Protein AF-A0A7C5P7I0-F1 (afdb_monomer_lite)

Foldseek 3Di:
DDDDPPPPPAAAVRCCCVPQVVVVNQQLPCQLCVQDVQWDQDPSDIDGPDDTVVVVVDCPQPPGGVSLVPDPSNLFQCAVVNCCPPDVVVPNQLLLCLLVLADVQWDQDVSGTDGNDDDCSVVVDPDAFGSHSSNLLFLVDDDPQQVLCCVPPVGWAPDPPPTDDDDDDDAADPDPLLVVQAAPRSVVLVCVLVCLVVVVFQWEWAWAADVVGRLHTDTDIDRHSVCSSRRHYDRPDRHNSCSRVSCCVPPHPTAEYEYDDDSSNVSSVSSCCVTVCVPVVGHHYHD

pLDDT: mean 87.87, std 12.44, range [28.97, 97.75]

Secondary structure (DSSP, 8-state):
-----------HHHHHIIIIITTT------HHHHS-TTEEEETTEEEESS--TTTTT-STTTTT-HHHHT-TTSSTT-HHHHHIIIIITTT------HHHHS-TTEEEETTEEEESS--GGGGT-S-S-SS-HHHHT-TT----HHHHHHHHHSS--SBTTTBS-S---------HHHHHH-SSS-HHHHHHHHHHHTTS-SEEEEEEEETTEEEEEEEEEE-SGGGGGGG-S---S---THHHHHHHHHH----EEEE---HHHHHHHHHHHHHHTTS-TT-EEE-

Sequence (287 aa):
MKLKHILEVDKGFEFLKNKIVDKTLCDGCGICAEVCDRIKISDGLPELVEPCLLDLGSTECGKRGLCVDNCPKWEERRGFELLKETIIDEGLCTGCAACAAFCERIELVDGVPTPVKDCIMLLDAVQCGEYGLCYDHCSARLPPRDELETRIFGCVREDELLGVYRNIFSAKAIDPEILKLCQDGGIVSSILAYGLENEIFEGVIVTRGTAGDRWKPEPVVLVTPEEIASAAGTIYSVSPSIMGLGEVIKNTELTKIAVVGTPCQMKATRNIQEHLFKKAEDIDITT

Radius of gyration: 23.11 Å; chains: 1; bounding box: 54×45×64 Å

Structure (mmCIF, N/CA/C/O backbone):
data_AF-A0A7C5P7I0-F1
#
_entry.id   AF-A0A7C5P7I0-F1
#
loop_
_atom_site.group_PDB
_atom_site.id
_atom_site.type_symbol
_atom_site.label_atom_id
_atom_site.label_alt_id
_atom_site.label_comp_id
_atom_site.label_asym_id
_atom_site.label_entity_id
_atom_site.label_seq_id
_atom_site.pdbx_PDB_ins_code
_atom_site.Cartn_x
_atom_site.Cartn_y
_atom_site.Cartn_z
_atom_site.occupancy
_atom_site.B_iso_or_equiv
_atom_site.auth_seq_id
_atom_site.auth_comp_id
_atom_site.auth_asym_id
_atom_site.auth_atom_id
_atom_site.pdbx_PDB_model_num
ATOM 1 N N . MET A 1 1 ? 28.733 26.242 -8.481 1.00 32.94 1 MET A N 1
ATOM 2 C CA . MET A 1 1 ? 27.479 25.467 -8.402 1.00 32.94 1 MET A CA 1
ATOM 3 C C . MET A 1 1 ? 27.394 24.619 -9.668 1.00 32.94 1 MET A C 1
ATOM 5 O O . MET A 1 1 ? 26.999 25.132 -10.703 1.00 32.94 1 MET A O 1
ATOM 9 N N . LYS A 1 2 ? 27.931 23.391 -9.649 1.00 28.97 2 LYS A N 1
ATOM 10 C CA . LYS A 1 2 ? 27.867 22.490 -10.810 1.00 28.97 2 LYS A CA 1
ATOM 11 C C . LYS A 1 2 ? 26.489 21.835 -10.792 1.00 28.97 2 LYS A C 1
ATOM 13 O O . LYS A 1 2 ? 26.175 21.123 -9.842 1.00 28.97 2 LYS A O 1
ATOM 18 N N . LEU A 1 3 ? 25.665 22.158 -11.787 1.00 31.08 3 LEU A N 1
ATOM 19 C CA . LEU A 1 3 ? 24.419 21.453 -12.060 1.00 31.08 3 LEU A CA 1
ATOM 20 C C . LEU A 1 3 ? 24.736 19.959 -12.170 1.00 31.08 3 LEU A C 1
ATOM 22 O O . LEU A 1 3 ? 25.645 19.566 -12.901 1.00 31.08 3 LEU A O 1
ATOM 26 N N . LYS A 1 4 ? 24.034 19.168 -11.357 1.00 33.03 4 LYS A N 1
ATOM 27 C CA . LYS A 1 4 ? 24.044 17.708 -11.384 1.00 33.03 4 LYS A CA 1
ATOM 28 C C . LYS A 1 4 ? 23.878 17.257 -12.835 1.00 33.03 4 LYS A C 1
ATOM 30 O O . LYS A 1 4 ? 22.946 17.711 -13.496 1.00 33.03 4 LYS A O 1
ATOM 35 N N . HIS A 1 5 ? 24.750 16.362 -13.297 1.00 30.48 5 HIS A N 1
ATOM 36 C CA . HIS A 1 5 ? 24.391 15.453 -14.377 1.00 30.48 5 HIS A CA 1
ATOM 37 C C . HIS A 1 5 ? 23.074 14.801 -13.954 1.00 30.48 5 HIS A C 1
ATOM 39 O O . HIS A 1 5 ? 23.039 14.012 -13.009 1.00 30.48 5 HIS A O 1
ATOM 45 N N . ILE A 1 6 ? 21.980 15.216 -14.583 1.00 35.75 6 ILE A N 1
ATOM 46 C CA . ILE A 1 6 ? 20.805 14.369 -14.699 1.00 35.75 6 ILE A CA 1
ATOM 47 C C . ILE A 1 6 ? 21.368 13.138 -15.402 1.00 35.75 6 ILE A C 1
ATOM 49 O O . ILE A 1 6 ? 21.901 13.270 -16.500 1.00 35.75 6 ILE A O 1
ATOM 53 N N . LEU A 1 7 ? 21.407 11.999 -14.709 1.00 34.97 7 LEU A N 1
ATOM 54 C CA . LEU A 1 7 ? 21.664 10.721 -15.361 1.00 34.97 7 LEU A CA 1
ATOM 55 C C . LEU A 1 7 ? 20.661 10.666 -16.512 1.00 34.97 7 LEU A C 1
ATOM 57 O O . LEU A 1 7 ? 19.456 10.677 -16.252 1.00 34.97 7 LEU A O 1
ATOM 61 N N . GLU A 1 8 ? 21.137 10.740 -17.756 1.00 48.34 8 GLU A N 1
ATOM 62 C CA . GLU A 1 8 ? 20.302 10.390 -18.896 1.00 48.34 8 GLU A CA 1
ATOM 63 C C . GLU A 1 8 ? 19.835 8.972 -18.605 1.00 48.34 8 GLU A C 1
ATOM 65 O O . GLU A 1 8 ? 20.632 8.045 -18.502 1.00 48.34 8 GLU A O 1
ATOM 70 N N . VAL A 1 9 ? 18.552 8.840 -18.283 1.00 56.38 9 VAL A N 1
ATOM 71 C CA . VAL A 1 9 ? 17.950 7.527 -18.129 1.00 56.38 9 VAL A CA 1
ATOM 72 C C . VAL A 1 9 ? 18.019 6.934 -19.522 1.00 56.38 9 VAL A C 1
ATOM 74 O O . VAL A 1 9 ? 17.441 7.532 -20.433 1.00 56.38 9 VAL A O 1
ATOM 77 N N . ASP A 1 10 ? 18.752 5.830 -19.682 1.00 69.00 10 ASP A N 1
ATOM 78 C CA . ASP A 1 10 ? 18.797 5.085 -20.938 1.00 69.00 10 ASP A CA 1
ATOM 79 C C . ASP A 1 10 ? 17.357 4.939 -21.472 1.00 69.00 10 ASP A C 1
ATOM 81 O O . ASP A 1 10 ? 16.397 4.756 -20.713 1.00 69.00 10 ASP A O 1
ATOM 85 N N . LYS A 1 11 ? 17.162 5.065 -22.782 1.00 82.50 11 LYS A N 1
ATOM 86 C CA . LYS A 1 11 ? 15.854 4.880 -23.428 1.00 82.50 11 LYS A CA 1
ATOM 87 C C . LYS A 1 11 ? 16.028 4.109 -24.726 1.00 82.50 11 LYS A C 1
ATOM 89 O O . LYS A 1 11 ? 17.136 3.912 -25.215 1.00 82.50 11 LYS A O 1
ATOM 94 N N . GLY A 1 12 ? 14.916 3.642 -25.276 1.00 89.62 12 GLY A N 1
ATOM 95 C CA . GLY A 1 12 ? 14.885 2.949 -26.551 1.00 89.62 12 GLY A CA 1
ATOM 96 C C . GLY A 1 12 ? 15.717 1.677 -26.531 1.00 89.62 12 GLY A C 1
ATOM 97 O O . GLY A 1 12 ? 15.704 0.905 -25.575 1.00 89.62 12 GLY A O 1
ATOM 98 N N . PHE A 1 13 ? 16.432 1.434 -27.620 1.00 93.12 13 PHE A N 1
ATOM 99 C CA . PHE A 1 13 ? 17.193 0.202 -27.748 1.00 93.12 13 PHE A CA 1
ATOM 100 C C . PHE A 1 13 ? 18.430 0.158 -26.847 1.00 93.12 13 PHE A C 1
ATOM 102 O O . PHE A 1 13 ? 18.782 -0.920 -26.381 1.00 93.12 13 PHE A O 1
ATOM 109 N N . GLU A 1 14 ? 19.073 1.296 -26.573 1.00 90.94 14 GLU A N 1
ATOM 110 C CA . GLU A 1 14 ? 20.223 1.339 -25.662 1.00 90.94 14 GLU A CA 1
ATOM 111 C C . GLU A 1 14 ? 19.829 0.839 -24.270 1.00 90.94 14 GLU A C 1
ATOM 113 O O . GLU A 1 14 ? 20.512 -0.006 -23.693 1.00 90.94 14 GLU A O 1
ATOM 118 N N . PHE A 1 15 ? 18.647 1.243 -23.803 1.00 87.94 15 PHE A N 1
ATOM 119 C CA . PHE A 1 15 ? 18.047 0.693 -22.597 1.00 87.94 15 PHE A CA 1
ATOM 120 C C . PHE A 1 15 ? 17.896 -0.832 -22.668 1.00 87.94 15 PHE A C 1
ATOM 122 O O . PHE A 1 15 ? 18.392 -1.555 -21.800 1.00 87.94 15 PHE A O 1
ATOM 129 N N . LEU A 1 16 ? 17.200 -1.326 -23.702 1.00 89.25 16 LEU A N 1
ATOM 130 C CA . LEU A 1 16 ? 16.933 -2.756 -23.889 1.00 89.25 16 LEU A CA 1
ATOM 131 C C . LEU A 1 16 ? 18.243 -3.558 -23.885 1.00 89.25 16 LEU A C 1
ATOM 133 O O . LEU A 1 16 ? 18.341 -4.602 -23.239 1.00 89.25 16 LEU A O 1
ATOM 137 N N . LYS A 1 17 ? 19.270 -3.034 -24.553 1.00 91.25 17 LYS A N 1
ATOM 138 C CA . LYS A 1 17 ? 20.595 -3.634 -24.610 1.00 91.25 17 LYS A CA 1
ATOM 139 C C . LYS A 1 17 ? 21.255 -3.676 -23.230 1.00 91.25 17 LYS A C 1
ATOM 141 O O . LYS A 1 17 ? 21.496 -4.765 -22.716 1.00 91.25 17 LYS A O 1
ATOM 146 N N . ASN A 1 18 ? 21.459 -2.520 -22.599 1.00 87.88 18 ASN A N 1
ATOM 147 C CA . ASN A 1 18 ? 22.205 -2.394 -21.344 1.00 87.88 18 ASN A CA 1
ATOM 148 C C . ASN A 1 18 ? 21.547 -3.162 -20.187 1.00 87.88 18 ASN A C 1
ATOM 150 O O . ASN A 1 18 ? 22.218 -3.647 -19.273 1.00 87.88 18 ASN A O 1
ATOM 154 N N . LYS A 1 19 ? 20.211 -3.224 -20.179 1.00 82.94 19 LYS A N 1
ATOM 155 C CA . LYS A 1 19 ? 19.446 -3.694 -19.018 1.00 82.94 19 LYS A CA 1
ATOM 156 C C . LYS A 1 19 ? 18.914 -5.109 -19.176 1.00 82.94 19 LYS A C 1
ATOM 158 O O . LYS A 1 19 ? 18.700 -5.749 -18.151 1.00 82.94 19 LYS A O 1
ATOM 163 N N . ILE A 1 20 ? 18.745 -5.605 -20.404 1.00 87.12 20 ILE A N 1
ATOM 164 C CA . ILE A 1 20 ? 18.185 -6.937 -20.671 1.00 87.12 20 ILE A CA 1
ATOM 165 C C . ILE A 1 20 ? 19.193 -7.827 -21.392 1.00 87.12 20 ILE A C 1
ATOM 167 O O . ILE A 1 20 ? 19.499 -8.915 -20.904 1.00 87.12 20 ILE A O 1
ATOM 171 N N . VAL A 1 21 ? 19.724 -7.378 -22.530 1.00 90.00 21 VAL A N 1
ATOM 172 C CA . VAL A 1 21 ? 20.624 -8.195 -23.362 1.00 90.00 21 VAL A CA 1
ATOM 173 C C . VAL A 1 21 ? 21.966 -8.410 -22.666 1.00 90.00 21 VAL A C 1
ATOM 175 O O . VAL A 1 21 ? 22.345 -9.549 -22.407 1.00 90.00 21 VAL A O 1
ATOM 178 N N . ASP A 1 22 ? 22.635 -7.329 -22.267 1.00 88.44 22 ASP A N 1
ATOM 179 C CA . ASP A 1 22 ? 23.969 -7.374 -21.654 1.00 88.44 22 ASP A CA 1
ATOM 180 C C . ASP A 1 22 ? 23.944 -8.019 -20.257 1.00 88.44 22 ASP A C 1
ATOM 182 O O . ASP A 1 22 ? 24.952 -8.540 -19.780 1.00 88.44 22 ASP A O 1
ATOM 186 N N . LYS A 1 23 ? 22.769 -8.044 -19.613 1.00 82.81 23 LYS A N 1
ATOM 187 C CA . LYS A 1 23 ? 22.524 -8.758 -18.350 1.00 82.81 23 LYS A CA 1
ATOM 188 C C . LYS A 1 23 ? 22.089 -10.212 -18.535 1.00 82.81 23 LYS A C 1
ATOM 190 O O . LYS A 1 23 ? 21.757 -10.866 -17.550 1.00 82.81 23 LYS A O 1
ATOM 195 N N . THR A 1 24 ? 22.076 -10.735 -19.761 1.00 85.81 24 THR A N 1
ATOM 196 C CA . THR A 1 24 ? 21.689 -12.123 -20.082 1.00 85.81 24 THR A CA 1
ATOM 197 C C . THR A 1 24 ? 20.258 -12.501 -19.668 1.00 85.81 24 THR A C 1
ATOM 199 O O . THR A 1 24 ? 19.961 -13.666 -19.427 1.00 85.81 24 THR A O 1
ATOM 202 N N . LEU A 1 25 ? 19.353 -11.518 -19.596 1.00 83.56 25 LEU A N 1
ATOM 203 C CA . LEU A 1 25 ? 17.937 -11.735 -19.271 1.00 83.56 25 LEU A CA 1
ATOM 204 C C . LEU A 1 25 ? 17.083 -12.022 -20.515 1.00 83.56 25 LEU A C 1
ATOM 206 O O . LEU A 1 25 ? 15.978 -12.547 -20.393 1.00 83.56 25 LEU A O 1
ATOM 210 N N . CYS A 1 26 ? 17.570 -11.657 -21.706 1.00 89.50 26 CYS A N 1
ATOM 211 C CA . CYS A 1 26 ? 16.859 -11.859 -22.966 1.00 89.50 26 CYS A CA 1
ATOM 212 C C . CYS A 1 26 ? 16.709 -13.354 -23.292 1.00 89.50 26 CYS A C 1
ATOM 214 O O . CYS A 1 26 ? 17.692 -14.088 -23.322 1.00 89.50 26 CYS A O 1
ATOM 216 N N . ASP A 1 27 ? 15.483 -13.781 -23.592 1.00 89.81 27 ASP A N 1
ATOM 217 C CA . ASP A 1 27 ? 15.136 -15.150 -23.999 1.00 89.81 27 ASP A CA 1
ATOM 218 C C . ASP A 1 27 ? 14.908 -15.297 -25.515 1.00 89.81 27 ASP A C 1
ATOM 220 O O . ASP A 1 27 ? 14.531 -16.368 -25.988 1.00 89.81 27 ASP A O 1
ATOM 224 N N . GLY A 1 28 ? 15.121 -14.223 -26.282 1.00 91.81 28 GLY A N 1
ATOM 225 C CA . GLY A 1 28 ? 14.953 -14.221 -27.734 1.00 91.81 28 GLY A CA 1
ATOM 226 C C . GLY A 1 28 ? 13.499 -14.262 -28.216 1.00 91.81 28 GLY A C 1
ATOM 227 O O . GLY A 1 28 ? 13.261 -14.620 -29.366 1.00 91.81 28 GLY A O 1
ATOM 228 N N . CYS A 1 29 ? 12.517 -13.877 -27.388 1.00 93.19 29 CYS A N 1
ATOM 229 C CA . CYS A 1 29 ? 11.090 -13.926 -27.751 1.00 93.19 29 CYS A CA 1
ATOM 230 C C . CYS A 1 29 ? 10.670 -13.069 -28.964 1.00 93.19 29 CYS A C 1
ATOM 232 O O . CYS A 1 29 ? 9.582 -13.265 -29.499 1.00 93.19 29 CYS A O 1
ATOM 234 N N . GLY A 1 30 ? 11.488 -12.105 -29.400 1.00 94.44 30 GLY A N 1
ATOM 235 C CA . GLY A 1 30 ? 11.247 -11.336 -30.628 1.00 94.44 30 GLY A CA 1
ATOM 236 C C . GLY A 1 30 ? 10.246 -10.178 -30.532 1.00 94.44 30 GLY A C 1
ATOM 237 O O . GLY A 1 30 ? 10.143 -9.409 -31.481 1.00 94.44 30 GLY A O 1
ATOM 238 N N . ILE A 1 31 ? 9.568 -9.974 -29.396 1.00 94.81 31 ILE A N 1
ATOM 239 C CA . ILE A 1 31 ? 8.533 -8.927 -29.242 1.00 94.81 31 ILE A CA 1
ATOM 240 C C . ILE A 1 31 ? 9.058 -7.527 -29.599 1.00 94.81 31 ILE A C 1
ATOM 242 O O . ILE A 1 31 ? 8.372 -6.752 -30.257 1.00 94.81 31 ILE A O 1
ATOM 246 N N . CYS A 1 32 ? 10.295 -7.210 -29.208 1.00 94.50 32 CYS A N 1
ATOM 247 C CA . CYS A 1 32 ? 10.924 -5.926 -29.520 1.00 94.50 32 CYS A CA 1
ATOM 248 C C . CYS A 1 32 ? 11.099 -5.675 -31.029 1.00 94.50 32 CYS A C 1
ATOM 250 O O . CYS A 1 32 ? 10.975 -4.527 -31.446 1.00 94.50 32 CYS A O 1
ATOM 252 N N . ALA A 1 33 ? 11.358 -6.719 -31.823 1.00 95.88 33 ALA A N 1
ATOM 253 C CA . ALA A 1 33 ? 11.441 -6.634 -33.281 1.00 95.88 33 ALA A CA 1
ATOM 254 C C . ALA A 1 33 ? 10.055 -6.486 -33.925 1.00 95.88 33 ALA A C 1
ATOM 256 O O . ALA A 1 33 ? 9.923 -5.846 -34.961 1.00 95.88 33 ALA A O 1
ATOM 257 N N . GLU A 1 34 ? 9.011 -7.014 -33.285 1.00 96.06 34 GLU A N 1
ATOM 258 C CA . GLU A 1 34 ? 7.650 -6.914 -33.813 1.00 96.06 34 GLU A CA 1
ATOM 259 C C . GLU A 1 34 ? 7.025 -5.533 -33.594 1.00 96.06 34 GLU A C 1
ATOM 261 O O . GLU A 1 34 ? 6.291 -5.024 -34.437 1.00 96.06 34 GLU A O 1
ATOM 266 N N . VAL A 1 35 ? 7.354 -4.881 -32.478 1.00 93.94 35 VAL A N 1
ATOM 267 C CA . VAL A 1 35 ? 6.884 -3.516 -32.185 1.00 93.94 35 VAL A CA 1
ATOM 268 C C . VAL A 1 35 ? 7.797 -2.423 -32.754 1.00 93.94 35 VAL A C 1
ATOM 270 O O . VAL A 1 35 ? 7.497 -1.239 -32.596 1.00 93.94 35 VAL A O 1
ATOM 273 N N . CYS A 1 36 ? 8.927 -2.783 -33.373 1.00 94.69 36 CYS A N 1
ATOM 274 C CA . CYS A 1 36 ? 9.897 -1.836 -33.920 1.00 94.69 36 CYS A CA 1
ATOM 275 C C . CYS A 1 36 ? 10.612 -2.401 -35.158 1.00 94.69 36 CYS A C 1
ATOM 277 O O . CYS A 1 36 ? 11.498 -3.243 -35.047 1.00 94.69 36 CYS A O 1
ATOM 279 N N . ASP A 1 37 ? 10.316 -1.832 -36.326 1.00 94.00 37 ASP A N 1
ATOM 280 C CA . ASP A 1 37 ? 10.899 -2.180 -37.633 1.00 94.00 37 ASP A CA 1
ATOM 281 C C . ASP A 1 37 ? 12.422 -1.955 -37.742 1.00 94.00 37 ASP A C 1
ATOM 283 O O . ASP A 1 37 ? 13.081 -2.457 -38.656 1.00 94.00 37 ASP A O 1
ATOM 287 N N . ARG A 1 38 ? 12.999 -1.222 -36.787 1.00 95.31 38 ARG A N 1
ATOM 288 C CA . ARG A 1 38 ? 14.439 -0.940 -36.683 1.00 95.31 38 ARG A CA 1
ATOM 289 C C . ARG A 1 38 ? 15.207 -1.983 -35.876 1.00 95.31 38 ARG A C 1
ATOM 291 O O . ARG A 1 38 ? 16.435 -1.895 -35.813 1.00 95.31 38 ARG A O 1
ATOM 298 N N . ILE A 1 39 ? 14.515 -2.941 -35.260 1.00 96.62 39 ILE A N 1
ATOM 299 C CA . ILE A 1 39 ? 15.109 -4.039 -34.496 1.00 96.62 39 ILE A CA 1
ATOM 300 C C . ILE A 1 39 ? 14.930 -5.336 -35.286 1.00 96.62 39 ILE A C 1
ATOM 302 O O . ILE A 1 39 ? 13.844 -5.646 -35.763 1.00 96.62 39 ILE A O 1
ATOM 306 N N . LYS A 1 40 ? 16.000 -6.122 -35.405 1.00 96.75 40 LYS A N 1
ATOM 307 C CA . LYS A 1 40 ? 15.963 -7.489 -35.945 1.00 96.75 40 LYS A CA 1
ATOM 308 C C . LYS A 1 40 ? 16.462 -8.460 -34.891 1.00 96.75 40 LYS A C 1
ATOM 310 O O . LYS A 1 40 ? 17.255 -8.077 -34.041 1.00 96.75 40 LYS A O 1
ATOM 315 N N . ILE A 1 41 ? 16.025 -9.713 -34.961 1.00 96.62 41 ILE A N 1
ATOM 316 C CA . ILE A 1 41 ? 16.619 -10.780 -34.155 1.00 96.62 41 ILE A CA 1
ATOM 317 C C . ILE A 1 41 ? 17.733 -11.444 -34.967 1.00 96.62 41 ILE A C 1
ATOM 319 O O . ILE A 1 41 ? 17.463 -12.040 -36.010 1.00 96.62 41 ILE A O 1
ATOM 323 N N . SER A 1 42 ? 18.964 -11.349 -34.471 1.00 94.81 42 SER A N 1
ATOM 324 C CA . SER A 1 42 ? 20.163 -11.994 -35.014 1.00 94.81 42 SER A CA 1
ATOM 325 C C . SER A 1 42 ? 20.748 -12.903 -33.938 1.00 94.81 42 SER A C 1
ATOM 327 O O . SER A 1 42 ? 20.885 -12.489 -32.791 1.00 94.81 42 SER A O 1
ATOM 329 N N . ASP A 1 43 ? 21.047 -14.159 -34.274 1.00 93.06 43 ASP A N 1
ATOM 330 C CA . ASP A 1 43 ? 21.594 -15.147 -33.326 1.00 93.06 43 ASP A CA 1
ATOM 331 C C . ASP A 1 43 ? 20.806 -15.257 -32.000 1.00 93.06 43 ASP A C 1
ATOM 333 O O . ASP A 1 43 ? 21.354 -15.516 -30.931 1.00 93.06 43 ASP A O 1
ATOM 337 N N . GLY A 1 44 ? 19.484 -15.066 -32.076 1.00 91.69 44 GLY A N 1
ATOM 338 C CA . GLY A 1 44 ? 18.573 -15.137 -30.930 1.00 91.69 44 GLY A CA 1
ATOM 339 C C . GLY A 1 44 ? 18.521 -13.879 -30.057 1.00 91.69 44 GLY A C 1
ATOM 340 O O . GLY A 1 44 ? 17.761 -13.860 -29.093 1.00 91.69 44 GLY A O 1
ATOM 341 N N . LEU A 1 45 ? 19.264 -12.821 -30.390 1.00 95.75 45 LEU A N 1
ATOM 342 C CA . LEU A 1 45 ? 19.281 -11.557 -29.655 1.00 95.75 45 LEU A CA 1
ATOM 343 C C . LEU A 1 45 ? 18.819 -10.388 -30.534 1.00 95.75 45 LEU A C 1
ATOM 345 O O . LEU A 1 45 ? 18.972 -10.426 -31.755 1.00 95.75 45 LEU A O 1
ATOM 349 N N . PRO A 1 46 ? 18.227 -9.340 -29.943 1.00 96.31 46 PRO A N 1
ATOM 350 C CA . PRO A 1 46 ? 17.818 -8.173 -30.701 1.00 96.31 46 PRO A CA 1
ATOM 351 C C . PRO A 1 46 ? 19.022 -7.299 -31.066 1.00 96.31 46 PRO A C 1
ATOM 353 O O . PRO A 1 46 ? 19.875 -7.014 -30.228 1.00 96.31 46 PRO A O 1
ATOM 356 N N . GLU A 1 47 ? 19.049 -6.827 -32.308 1.00 95.56 47 GLU A N 1
ATOM 357 C CA . GLU A 1 47 ? 20.053 -5.926 -32.870 1.00 95.56 47 GLU A CA 1
ATOM 358 C C . GLU A 1 47 ? 19.374 -4.761 -33.597 1.00 95.56 47 GLU A C 1
ATOM 360 O O . GLU A 1 47 ? 18.405 -4.950 -34.339 1.00 95.56 47 GLU A O 1
ATOM 365 N N . LEU A 1 48 ? 19.901 -3.546 -33.417 1.00 94.88 48 LEU A N 1
ATOM 366 C CA . LEU A 1 48 ? 19.498 -2.412 -34.246 1.00 94.88 48 LEU A CA 1
ATOM 367 C C . LEU A 1 48 ? 20.057 -2.553 -35.650 1.00 94.88 48 LEU A C 1
ATOM 369 O O . LEU A 1 48 ? 21.239 -2.829 -35.847 1.00 94.88 48 LEU A O 1
ATOM 373 N N . VAL A 1 49 ? 19.217 -2.236 -36.624 1.00 95.81 49 VAL A N 1
ATOM 374 C CA . VAL A 1 49 ? 19.617 -2.163 -38.034 1.00 95.81 49 VAL A CA 1
ATOM 375 C C . VAL A 1 49 ? 19.549 -0.767 -38.616 1.00 95.81 49 VAL A C 1
ATOM 377 O O . VAL A 1 49 ? 20.098 -0.513 -39.683 1.00 95.81 49 VAL A O 1
ATOM 380 N N . GLU A 1 50 ? 18.910 0.136 -37.886 1.00 93.62 50 GLU A N 1
ATOM 381 C CA . GLU A 1 50 ? 18.886 1.564 -38.135 1.00 93.62 50 GLU A CA 1
ATOM 382 C C . GLU A 1 50 ? 18.969 2.300 -36.789 1.00 93.62 50 GLU A C 1
ATOM 384 O O . GLU A 1 50 ? 18.691 1.696 -35.753 1.00 93.62 50 GLU A O 1
ATOM 389 N N . PRO A 1 51 ? 19.315 3.599 -36.764 1.00 93.19 51 PRO A N 1
ATOM 390 C CA . PRO A 1 51 ? 19.336 4.376 -35.525 1.00 93.19 51 PRO A CA 1
ATOM 391 C C . PRO A 1 51 ? 17.979 4.368 -34.807 1.00 93.19 51 PRO A C 1
ATOM 393 O O . PRO A 1 51 ? 16.933 4.414 -35.465 1.00 93.19 51 PRO A O 1
ATOM 396 N N . CYS A 1 52 ? 17.990 4.333 -33.470 1.00 91.75 52 CYS A N 1
ATOM 397 C CA . CYS A 1 52 ? 16.767 4.344 -32.672 1.00 91.75 52 CYS A CA 1
ATOM 398 C C . CYS A 1 52 ? 16.025 5.678 -32.836 1.00 91.75 52 CYS A C 1
ATOM 400 O O . CYS A 1 52 ? 16.621 6.748 -32.750 1.00 91.75 52 CYS A O 1
ATOM 402 N N . LEU A 1 53 ? 14.703 5.629 -33.022 1.00 90.94 53 LEU A N 1
ATOM 403 C CA . LEU A 1 53 ? 13.886 6.838 -33.187 1.00 90.94 53 LEU A CA 1
ATOM 404 C C . LEU A 1 53 ? 13.929 7.770 -31.969 1.00 90.94 53 LEU A C 1
ATOM 406 O O . LEU A 1 53 ? 13.804 8.980 -32.137 1.00 90.94 53 LEU A O 1
ATOM 410 N N . LEU A 1 54 ? 14.099 7.230 -30.758 1.00 89.00 54 LEU A N 1
ATOM 411 C CA . LEU A 1 54 ? 14.200 8.047 -29.545 1.00 89.00 54 LEU A CA 1
ATOM 412 C C . LEU A 1 54 ? 15.499 8.858 -29.506 1.00 89.00 54 LEU A C 1
ATOM 414 O O . LEU A 1 54 ? 15.455 10.031 -29.142 1.00 89.00 54 LEU A O 1
ATOM 418 N N . ASP A 1 55 ? 16.608 8.291 -29.983 1.00 88.00 55 ASP A N 1
ATOM 419 C CA . ASP A 1 55 ? 17.889 9.004 -30.123 1.00 88.00 55 ASP A CA 1
ATOM 420 C C . ASP A 1 55 ? 17.789 10.122 -31.173 1.00 88.00 55 ASP A C 1
ATOM 422 O O . ASP A 1 55 ? 18.512 11.116 -31.129 1.00 88.00 55 ASP A O 1
ATOM 426 N N . LEU A 1 56 ? 16.847 9.979 -32.110 1.00 87.75 56 LEU A N 1
ATOM 427 C CA . LEU A 1 56 ? 16.500 10.981 -33.117 1.00 87.75 56 LEU A CA 1
ATOM 428 C C . LEU A 1 56 ? 15.432 11.984 -32.636 1.00 87.75 56 LEU A C 1
ATOM 430 O O . LEU A 1 56 ? 14.996 12.829 -33.417 1.00 87.75 56 LEU A O 1
ATOM 434 N N . GLY A 1 57 ? 15.003 11.913 -31.371 1.00 85.38 57 GLY A N 1
ATOM 435 C CA . GLY A 1 57 ? 14.045 12.846 -30.770 1.00 85.38 57 GLY A CA 1
ATOM 436 C C . GLY A 1 57 ? 12.571 12.561 -31.073 1.00 85.38 57 GLY A C 1
ATOM 437 O O . GLY A 1 57 ? 11.734 13.444 -30.883 1.00 85.38 57 GLY A O 1
ATOM 438 N N . SER A 1 58 ? 12.230 11.358 -31.544 1.00 84.44 58 SER A N 1
ATOM 439 C CA . SER A 1 58 ? 10.833 10.965 -31.765 1.00 84.44 58 SER A CA 1
ATOM 440 C C . SER A 1 58 ? 10.041 10.911 -30.456 1.00 84.44 58 SER A C 1
ATOM 442 O O . SER A 1 58 ? 10.554 10.515 -29.411 1.00 84.44 58 SER A O 1
ATOM 444 N N . THR A 1 59 ? 8.758 11.259 -30.521 1.00 84.12 59 THR A N 1
ATOM 445 C CA . THR A 1 59 ? 7.795 11.110 -29.418 1.00 84.12 59 THR A CA 1
ATOM 446 C C . THR A 1 59 ? 6.836 9.934 -29.621 1.00 84.12 59 THR A C 1
ATOM 448 O O . THR A 1 59 ? 6.084 9.593 -28.709 1.00 84.12 59 THR A O 1
ATOM 451 N N . GLU A 1 60 ? 6.873 9.284 -30.788 1.00 83.38 60 GLU A N 1
ATOM 452 C CA . GLU A 1 60 ? 5.949 8.204 -31.168 1.00 83.38 60 GLU A CA 1
ATOM 453 C C . GLU A 1 60 ? 6.248 6.887 -30.439 1.00 83.38 60 GLU A C 1
ATOM 455 O O . GLU A 1 60 ? 5.369 6.049 -30.265 1.00 83.38 60 GLU A O 1
ATOM 460 N N . CYS A 1 61 ? 7.474 6.723 -29.941 1.00 82.50 61 CYS A N 1
ATOM 461 C CA . CYS A 1 61 ? 7.909 5.525 -29.225 1.00 82.50 61 CYS A CA 1
ATOM 462 C C . CYS A 1 61 ? 7.536 5.524 -27.728 1.00 82.50 61 CYS A C 1
ATOM 464 O O . CYS A 1 61 ? 7.982 4.643 -26.993 1.00 82.50 61 CYS A O 1
ATOM 466 N N . GLY A 1 62 ? 6.761 6.506 -27.255 1.00 76.88 62 GLY A N 1
ATOM 467 C CA . GLY A 1 62 ? 6.446 6.677 -25.836 1.00 76.88 62 GLY A CA 1
ATOM 468 C C . GLY A 1 62 ? 7.622 7.221 -25.011 1.00 76.88 62 GLY A C 1
ATOM 469 O O . GLY A 1 62 ? 8.633 7.671 -25.547 1.00 76.88 62 GLY A O 1
ATOM 470 N N . LYS A 1 63 ? 7.496 7.208 -23.674 1.00 71.94 63 LYS A N 1
ATOM 471 C CA . LYS A 1 63 ? 8.507 7.796 -22.767 1.00 71.94 63 LYS A CA 1
ATOM 472 C C . LYS A 1 63 ? 9.843 7.038 -22.765 1.00 71.94 63 LYS A C 1
ATOM 474 O O . LYS A 1 63 ? 10.875 7.675 -22.539 1.00 71.94 63 LYS A O 1
ATOM 479 N N . ARG A 1 64 ? 9.811 5.710 -22.936 1.00 78.00 64 ARG A N 1
ATOM 480 C CA . ARG A 1 64 ? 10.968 4.805 -22.786 1.00 78.00 64 ARG A CA 1
ATOM 481 C C . ARG A 1 64 ? 11.269 3.969 -24.027 1.00 78.00 64 ARG A C 1
ATOM 483 O O . ARG A 1 64 ? 12.395 3.506 -24.149 1.00 78.00 64 ARG A O 1
ATOM 490 N N . GLY A 1 65 ? 10.322 3.824 -24.951 1.00 89.12 65 GLY A N 1
ATOM 491 C CA . GLY A 1 65 ? 10.474 3.032 -26.169 1.00 89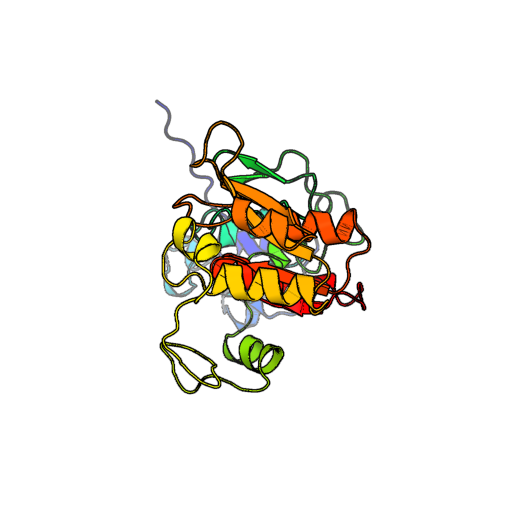.12 65 GLY A CA 1
ATOM 492 C C . GLY A 1 65 ? 9.570 1.809 -26.152 1.00 89.12 65 GLY A C 1
ATOM 493 O O . GLY A 1 65 ? 9.639 1.012 -25.221 1.00 89.12 65 GLY A O 1
ATOM 494 N N . LEU A 1 66 ? 8.786 1.610 -27.216 1.00 89.69 66 LEU A N 1
ATOM 495 C CA . LEU A 1 66 ? 7.877 0.462 -27.345 1.00 89.69 66 LEU A CA 1
ATOM 496 C C . LEU A 1 66 ? 8.592 -0.886 -27.177 1.00 89.69 66 LEU A C 1
ATOM 498 O O . LEU A 1 66 ? 8.028 -1.804 -26.591 1.00 89.69 66 LEU A O 1
ATOM 502 N N . CYS A 1 67 ? 9.841 -1.003 -27.636 1.00 91.06 67 CYS A N 1
ATOM 503 C CA . CYS A 1 67 ? 10.645 -2.214 -27.477 1.00 91.06 67 CYS A CA 1
ATOM 504 C C . CYS A 1 67 ? 10.980 -2.544 -26.014 1.00 91.06 67 CYS A C 1
ATOM 506 O O . CYS A 1 67 ? 11.120 -3.718 -25.680 1.00 91.06 67 CYS A O 1
ATOM 508 N N . VAL A 1 68 ? 11.088 -1.528 -25.153 1.00 87.88 68 VAL A N 1
ATOM 509 C CA . VAL A 1 68 ? 11.292 -1.676 -23.707 1.00 87.88 68 VAL A CA 1
ATOM 510 C C . VAL A 1 68 ? 9.958 -1.934 -23.024 1.00 87.88 68 VAL A C 1
ATOM 512 O O . VAL A 1 68 ? 9.835 -2.899 -22.277 1.00 87.88 68 VAL A O 1
ATOM 515 N N . ASP A 1 69 ? 8.948 -1.114 -23.324 1.00 83.12 69 ASP A N 1
ATOM 516 C CA . ASP A 1 69 ? 7.636 -1.179 -22.673 1.00 83.12 69 ASP A CA 1
ATOM 517 C C . ASP A 1 69 ? 6.887 -2.497 -22.977 1.00 83.12 69 ASP A C 1
ATOM 519 O O . ASP A 1 69 ? 6.045 -2.908 -22.187 1.00 83.12 69 ASP A O 1
ATOM 523 N N . ASN A 1 70 ? 7.218 -3.191 -24.075 1.00 86.12 70 ASN A N 1
ATOM 524 C CA . ASN A 1 70 ? 6.671 -4.515 -24.406 1.00 86.12 70 ASN A CA 1
ATOM 525 C C . ASN A 1 70 ? 7.621 -5.683 -24.076 1.00 86.12 70 ASN A C 1
ATOM 527 O O . ASN A 1 70 ? 7.293 -6.834 -24.359 1.00 86.12 70 ASN A O 1
ATOM 531 N N . CYS A 1 71 ? 8.810 -5.434 -23.518 1.00 87.62 71 CYS A N 1
ATOM 532 C CA . CYS A 1 71 ? 9.733 -6.518 -23.191 1.00 87.62 71 CYS A CA 1
ATOM 533 C C . CYS A 1 71 ? 9.262 -7.239 -21.914 1.00 87.62 71 CYS A C 1
ATOM 535 O O . CYS A 1 71 ? 9.273 -6.632 -20.844 1.00 87.62 71 CYS A O 1
ATOM 537 N N . PRO A 1 72 ? 8.934 -8.545 -21.957 1.00 82.12 72 PRO A N 1
ATOM 538 C CA . PRO A 1 72 ? 8.448 -9.267 -20.775 1.00 82.12 72 PRO A CA 1
ATOM 539 C C . PRO A 1 72 ? 9.511 -9.373 -19.671 1.00 82.12 72 PRO A C 1
ATOM 541 O O . PRO A 1 72 ? 9.192 -9.568 -18.503 1.00 82.12 72 PRO A O 1
ATOM 544 N N . LYS A 1 73 ? 10.786 -9.214 -20.040 1.00 82.56 73 LYS A N 1
ATOM 545 C CA . LYS A 1 73 ? 11.938 -9.243 -19.134 1.00 82.56 73 LYS A CA 1
ATOM 546 C C . LYS A 1 73 ? 12.210 -7.908 -18.460 1.00 82.56 73 LYS A C 1
ATOM 548 O O . LYS A 1 73 ? 12.986 -7.864 -17.512 1.00 82.56 73 LYS A O 1
ATOM 553 N N . TRP A 1 74 ? 11.588 -6.829 -18.933 1.00 73.12 74 TRP A N 1
ATOM 554 C CA . TRP A 1 74 ? 11.850 -5.482 -18.442 1.00 73.12 74 TRP A CA 1
ATOM 555 C C . TRP A 1 74 ? 11.568 -5.340 -16.947 1.00 73.12 74 TRP A C 1
ATOM 557 O O . TRP A 1 74 ? 12.389 -4.817 -16.197 1.00 73.12 74 TRP A O 1
ATOM 567 N N . GLU A 1 75 ? 10.424 -5.832 -16.492 1.00 66.94 75 GLU A N 1
ATOM 568 C CA . GLU A 1 75 ? 10.034 -5.663 -15.095 1.00 66.94 75 GLU A CA 1
ATOM 569 C C . GLU A 1 75 ? 10.675 -6.718 -14.175 1.00 66.94 75 GLU A C 1
ATOM 571 O O . GLU A 1 75 ? 10.760 -6.503 -12.966 1.00 66.94 75 GLU A O 1
ATOM 576 N N . GLU A 1 76 ? 11.198 -7.822 -14.720 1.00 70.00 76 GLU A N 1
ATOM 577 C CA . GLU A 1 76 ? 11.587 -9.013 -13.957 1.00 70.00 76 GLU A CA 1
ATOM 578 C C . GLU A 1 76 ? 12.665 -8.718 -12.890 1.00 70.00 76 GLU A C 1
ATOM 580 O O . GLU A 1 76 ? 13.782 -8.293 -13.184 1.00 70.00 76 GLU A O 1
ATOM 585 N N . ARG A 1 77 ? 12.321 -8.975 -11.617 1.00 70.06 77 ARG A N 1
ATOM 586 C CA . ARG A 1 77 ? 13.231 -8.986 -10.452 1.00 70.06 77 ARG A CA 1
ATOM 587 C C . ARG A 1 77 ? 14.073 -7.719 -10.224 1.00 70.06 77 ARG A C 1
ATOM 589 O O . ARG A 1 77 ? 15.194 -7.785 -9.721 1.00 70.06 77 ARG A O 1
ATOM 596 N N . ARG A 1 78 ? 13.514 -6.540 -10.499 1.00 80.31 78 ARG A N 1
ATOM 597 C CA . ARG A 1 78 ? 14.201 -5.245 -10.302 1.00 80.31 78 ARG A CA 1
ATOM 598 C C . ARG A 1 78 ? 13.944 -4.576 -8.946 1.00 80.31 78 ARG A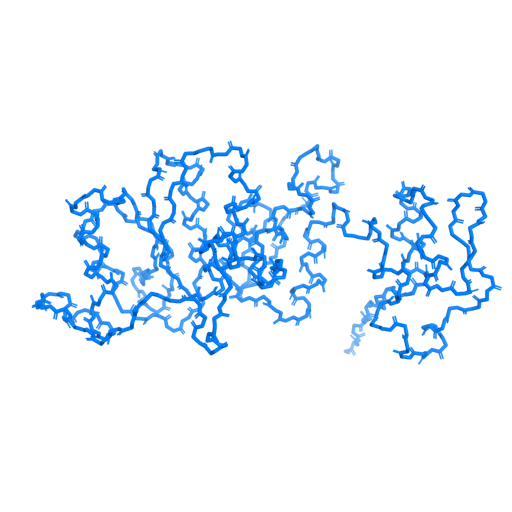 C 1
ATOM 600 O O . ARG A 1 78 ? 14.682 -3.680 -8.536 1.00 80.31 78 ARG A O 1
ATOM 607 N N . GLY A 1 79 ? 12.937 -5.023 -8.201 1.00 88.62 79 GLY A N 1
ATOM 608 C CA . GLY A 1 79 ? 12.755 -4.711 -6.785 1.00 88.62 79 GLY A CA 1
ATOM 609 C C . GLY A 1 79 ? 12.671 -3.228 -6.493 1.00 88.62 79 GLY A C 1
ATOM 610 O O . GLY A 1 79 ? 11.815 -2.520 -7.019 1.00 88.62 79 GLY A O 1
ATOM 611 N N . PHE A 1 80 ? 13.569 -2.751 -5.632 1.00 91.75 80 PHE A N 1
ATOM 612 C CA . PHE A 1 80 ? 13.584 -1.342 -5.263 1.00 91.75 80 PHE A CA 1
ATOM 613 C C . PHE A 1 80 ? 13.927 -0.426 -6.447 1.00 91.75 80 PHE A C 1
ATOM 615 O O . PHE A 1 80 ? 13.409 0.683 -6.496 1.00 91.75 80 PHE A O 1
ATOM 622 N N . GLU A 1 81 ? 14.741 -0.872 -7.414 1.00 89.56 81 GLU A N 1
ATOM 623 C CA . GLU A 1 81 ? 15.038 -0.086 -8.625 1.00 89.56 81 GLU A CA 1
ATOM 624 C C . GLU A 1 81 ? 13.744 0.189 -9.404 1.00 89.56 81 GLU A C 1
ATOM 626 O O . GLU A 1 81 ? 13.464 1.333 -9.755 1.00 89.56 81 GLU A O 1
ATOM 631 N N . LEU A 1 82 ? 12.898 -0.834 -9.566 1.00 88.12 82 LEU A N 1
ATOM 632 C CA . LEU A 1 82 ? 11.608 -0.708 -10.244 1.00 88.12 82 LEU A CA 1
ATOM 633 C C . LEU A 1 82 ? 10.635 0.190 -9.480 1.00 88.12 82 LEU A C 1
ATOM 635 O O . LEU A 1 82 ? 10.027 1.078 -10.078 1.00 88.12 82 LEU A O 1
ATOM 639 N N . LEU A 1 83 ? 10.523 0.006 -8.157 1.00 92.69 83 LEU A N 1
ATOM 640 C CA . LEU A 1 83 ? 9.725 0.884 -7.294 1.00 92.69 83 LEU A CA 1
ATOM 641 C C . LEU A 1 83 ? 10.179 2.340 -7.413 1.00 92.69 83 LEU A C 1
ATOM 643 O O . LEU A 1 83 ? 9.348 3.243 -7.528 1.00 92.69 83 LEU A O 1
ATOM 647 N N . LYS A 1 84 ? 11.492 2.571 -7.389 1.00 92.75 84 LYS A N 1
ATOM 648 C CA . LYS A 1 84 ? 12.059 3.908 -7.476 1.00 92.75 84 LYS A CA 1
ATOM 649 C C . LYS A 1 84 ? 11.697 4.563 -8.806 1.00 92.75 84 LYS A C 1
ATOM 651 O O . LYS A 1 84 ? 11.096 5.629 -8.795 1.00 92.75 84 LYS A O 1
ATOM 656 N N . GLU A 1 85 ? 12.012 3.916 -9.921 1.00 89.00 85 GLU A N 1
ATOM 657 C CA . GLU A 1 85 ? 11.843 4.500 -11.254 1.00 89.00 85 GLU A CA 1
ATOM 658 C C . GLU A 1 85 ? 10.379 4.705 -11.645 1.00 89.00 85 GLU A C 1
ATOM 660 O O . GLU A 1 85 ? 10.047 5.707 -12.267 1.00 89.00 85 GLU A O 1
ATOM 665 N N . THR A 1 86 ? 9.500 3.756 -11.317 1.00 87.00 86 THR A N 1
ATOM 666 C CA . THR A 1 86 ? 8.116 3.780 -11.822 1.00 87.00 86 THR A CA 1
ATOM 667 C C . THR A 1 86 ? 7.139 4.483 -10.889 1.00 87.00 86 THR A C 1
ATOM 669 O O . THR A 1 86 ? 6.104 4.955 -11.351 1.00 87.00 86 THR A O 1
ATOM 672 N N . ILE A 1 87 ? 7.446 4.561 -9.588 1.00 92.62 87 ILE A N 1
ATOM 673 C CA . ILE A 1 87 ? 6.536 5.115 -8.578 1.00 92.62 87 ILE A CA 1
ATOM 674 C C . ILE A 1 87 ? 7.136 6.334 -7.879 1.00 92.62 87 ILE A C 1
ATOM 676 O O . ILE A 1 87 ? 6.484 7.375 -7.806 1.00 92.62 87 ILE A O 1
ATOM 680 N N . ILE A 1 88 ? 8.340 6.211 -7.310 1.00 93.69 88 ILE A N 1
ATOM 681 C CA . ILE A 1 88 ? 8.915 7.278 -6.473 1.00 93.69 88 ILE A CA 1
ATOM 682 C C . ILE A 1 88 ? 9.312 8.474 -7.341 1.00 93.69 88 ILE A C 1
ATOM 684 O O . ILE A 1 88 ? 8.883 9.592 -7.068 1.00 93.69 88 ILE A O 1
ATOM 688 N N . ASP A 1 89 ? 10.079 8.233 -8.403 1.00 91.94 89 ASP A N 1
ATOM 689 C CA . ASP A 1 89 ? 10.586 9.279 -9.294 1.00 91.94 89 ASP A CA 1
ATOM 690 C C . ASP A 1 89 ? 9.463 9.933 -10.118 1.00 91.94 89 ASP A C 1
ATOM 692 O O . ASP A 1 89 ? 9.538 11.121 -10.425 1.00 91.94 89 ASP A O 1
ATOM 696 N N . GLU A 1 90 ? 8.383 9.197 -10.404 1.00 91.25 90 GLU A N 1
ATOM 697 C CA . GLU A 1 90 ? 7.173 9.723 -11.058 1.00 91.25 90 GLU A CA 1
ATOM 698 C C . GLU A 1 90 ? 6.228 10.456 -10.077 1.00 91.25 90 GLU A C 1
ATOM 700 O O . GLU A 1 90 ? 5.172 10.943 -10.478 1.00 91.25 90 GLU A O 1
ATOM 705 N N . GLY A 1 91 ? 6.581 10.554 -8.787 1.00 92.06 91 GLY A N 1
ATOM 706 C CA . GLY A 1 91 ? 5.809 11.302 -7.788 1.00 92.06 91 GLY A CA 1
ATOM 707 C C . GLY A 1 91 ? 4.497 10.636 -7.357 1.00 92.06 91 GLY A C 1
ATOM 708 O O . GLY A 1 91 ? 3.618 11.299 -6.810 1.00 92.06 91 GLY A O 1
ATOM 709 N N . LEU A 1 92 ? 4.351 9.329 -7.586 1.00 92.69 92 LEU A N 1
ATOM 710 C CA . LEU A 1 92 ? 3.151 8.556 -7.241 1.00 92.69 92 LEU A CA 1
ATOM 711 C C . LEU A 1 92 ? 3.171 8.028 -5.796 1.00 92.69 92 LEU A C 1
ATOM 713 O O . LEU A 1 92 ? 2.155 7.555 -5.286 1.00 92.69 92 LEU A O 1
ATOM 717 N N . CYS A 1 93 ? 4.325 8.072 -5.125 1.00 94.12 93 CYS A N 1
ATOM 718 C CA . CYS A 1 93 ? 4.469 7.570 -3.763 1.00 94.12 93 CYS A CA 1
ATOM 719 C C . CYS A 1 93 ? 3.733 8.457 -2.746 1.00 94.12 93 CYS A C 1
ATOM 721 O O . CYS A 1 93 ? 4.000 9.649 -2.635 1.00 94.12 93 CYS A O 1
ATOM 723 N N . THR A 1 94 ? 2.863 7.852 -1.933 1.00 92.50 94 THR A N 1
ATOM 724 C CA . THR A 1 94 ? 2.115 8.554 -0.873 1.00 92.50 94 THR A CA 1
ATOM 725 C C . THR A 1 94 ? 2.680 8.331 0.534 1.00 92.50 94 THR A C 1
ATOM 727 O O . THR A 1 94 ? 1.999 8.631 1.509 1.00 92.50 94 THR A O 1
ATOM 730 N N . GLY A 1 95 ? 3.852 7.700 0.672 1.00 93.12 95 GLY A N 1
ATOM 731 C CA . GLY A 1 95 ? 4.484 7.448 1.976 1.00 93.12 95 GLY A CA 1
ATOM 732 C C . GLY A 1 95 ? 3.751 6.453 2.894 1.00 93.12 95 GLY A C 1
ATOM 733 O O . GLY A 1 95 ? 3.954 6.468 4.102 1.00 93.12 95 GLY A O 1
ATOM 734 N N . CYS A 1 96 ? 2.917 5.554 2.352 1.00 93.12 96 CYS A N 1
ATOM 735 C CA . CYS A 1 96 ? 2.144 4.584 3.153 1.00 93.12 96 CYS A CA 1
ATOM 736 C C . CYS A 1 96 ? 2.974 3.460 3.812 1.00 93.12 96 CYS A C 1
ATOM 738 O O . CYS A 1 96 ? 2.411 2.631 4.522 1.00 93.12 96 CYS A O 1
ATOM 740 N N . ALA A 1 97 ? 4.287 3.413 3.560 1.00 94.44 97 ALA A N 1
ATOM 741 C CA . ALA A 1 97 ? 5.243 2.427 4.076 1.00 94.44 97 ALA A CA 1
ATOM 742 C C . ALA A 1 97 ? 5.022 0.953 3.693 1.00 94.44 97 ALA A C 1
ATOM 744 O O . ALA A 1 97 ? 5.727 0.099 4.224 1.00 94.44 97 ALA A O 1
ATOM 745 N N . ALA A 1 98 ? 4.137 0.624 2.747 1.00 94.50 98 ALA A N 1
ATOM 746 C CA . ALA A 1 98 ? 3.922 -0.768 2.326 1.00 94.50 98 ALA A CA 1
ATOM 747 C C . ALA A 1 98 ? 5.226 -1.492 1.927 1.00 94.50 98 ALA A C 1
ATOM 749 O O . ALA A 1 98 ? 5.453 -2.640 2.299 1.00 94.50 98 ALA A O 1
ATOM 750 N N . CYS A 1 99 ? 6.132 -0.788 1.244 1.00 94.06 99 CYS A N 1
ATOM 751 C CA . CYS A 1 99 ? 7.446 -1.307 0.868 1.00 94.06 99 CYS A CA 1
ATOM 752 C C . CYS A 1 99 ? 8.389 -1.567 2.053 1.00 94.06 99 CYS A C 1
ATOM 754 O O . CYS A 1 99 ? 9.209 -2.479 1.981 1.00 94.06 99 CYS A O 1
ATOM 756 N N . ALA A 1 100 ? 8.288 -0.774 3.122 1.00 94.19 100 ALA A N 1
ATOM 757 C CA . ALA A 1 100 ? 9.128 -0.888 4.314 1.00 94.19 100 ALA A CA 1
ATOM 758 C C . ALA A 1 100 ? 8.549 -1.891 5.327 1.00 94.19 100 ALA A C 1
ATOM 760 O O . ALA A 1 100 ? 9.297 -2.522 6.066 1.00 94.19 100 ALA A O 1
ATOM 761 N N . ALA A 1 101 ? 7.230 -2.119 5.304 1.00 92.19 101 ALA A N 1
ATOM 762 C CA . ALA A 1 101 ? 6.548 -3.051 6.201 1.00 92.19 101 ALA A CA 1
ATOM 763 C C . ALA A 1 101 ? 7.113 -4.483 6.119 1.00 92.19 101 ALA A C 1
ATOM 765 O O . ALA A 1 101 ? 7.188 -5.175 7.134 1.00 92.19 101 ALA A O 1
ATOM 766 N N . PHE A 1 102 ? 7.586 -4.912 4.941 1.00 88.06 102 PHE A N 1
ATOM 767 C CA . PHE A 1 102 ? 8.093 -6.273 4.698 1.00 88.06 102 PHE A CA 1
ATOM 768 C C . PHE A 1 102 ? 9.571 -6.340 4.290 1.00 88.06 102 PHE A C 1
ATOM 770 O O . PHE A 1 102 ? 10.088 -7.432 4.084 1.00 88.06 102 PHE A O 1
ATOM 777 N N . CYS A 1 103 ? 10.280 -5.209 4.228 1.00 90.81 103 CYS A N 1
ATOM 778 C CA . CYS A 1 103 ? 11.683 -5.163 3.818 1.00 90.81 103 CYS A CA 1
ATOM 779 C C . CYS A 1 103 ? 12.522 -4.346 4.808 1.00 90.81 103 CYS A C 1
ATOM 781 O O . CYS A 1 103 ? 12.501 -3.121 4.780 1.00 90.81 103 CYS A O 1
ATOM 783 N N . GLU A 1 104 ? 13.350 -5.020 5.613 1.00 89.69 104 GLU A N 1
ATOM 784 C CA . GLU A 1 104 ? 14.283 -4.404 6.584 1.00 89.69 104 GLU A CA 1
ATOM 785 C C . GLU A 1 104 ? 15.423 -3.577 5.950 1.00 89.69 104 GLU A C 1
ATOM 787 O O . GLU A 1 104 ? 16.352 -3.132 6.623 1.00 89.69 104 GLU A O 1
ATOM 792 N N . ARG A 1 105 ? 15.407 -3.446 4.624 1.00 92.56 105 ARG A N 1
ATOM 793 C CA . ARG A 1 105 ? 16.411 -2.730 3.832 1.00 92.56 105 ARG A CA 1
ATOM 794 C C . ARG A 1 105 ? 15.892 -1.394 3.327 1.00 92.56 105 ARG A C 1
ATOM 796 O O . ARG A 1 105 ? 16.622 -0.708 2.620 1.00 92.56 105 ARG A O 1
ATOM 803 N N . ILE A 1 106 ? 14.646 -1.053 3.653 1.00 95.19 106 ILE A N 1
ATOM 804 C CA . ILE A 1 106 ? 13.981 0.185 3.262 1.00 95.19 106 ILE A CA 1
ATOM 805 C C . ILE A 1 106 ? 13.511 0.888 4.533 1.00 95.19 106 ILE A C 1
ATOM 807 O O . ILE A 1 106 ? 12.781 0.306 5.329 1.00 95.19 106 ILE A O 1
ATOM 811 N N . GLU A 1 107 ? 13.877 2.156 4.675 1.00 94.44 107 GLU A N 1
ATOM 812 C CA . GLU A 1 107 ? 13.358 3.055 5.708 1.00 94.44 107 GLU A CA 1
ATOM 813 C C . GLU A 1 107 ? 12.590 4.211 5.059 1.00 94.44 107 GLU A C 1
ATOM 815 O O . GLU A 1 107 ? 12.767 4.504 3.875 1.00 94.44 107 GLU A O 1
ATOM 820 N N . LEU A 1 108 ? 11.719 4.877 5.820 1.00 92.31 108 LEU A N 1
ATOM 821 C CA . LEU A 1 108 ? 11.118 6.136 5.386 1.00 92.31 108 LEU A CA 1
ATOM 822 C C . LEU A 1 108 ? 11.972 7.306 5.874 1.00 92.31 108 LEU A C 1
ATOM 824 O O . LEU A 1 108 ? 11.941 7.647 7.054 1.00 92.31 108 LEU A O 1
ATOM 828 N N . VAL A 1 109 ? 12.687 7.947 4.954 1.00 91.62 109 VAL A N 1
ATOM 829 C CA . VAL A 1 109 ? 13.412 9.198 5.212 1.00 91.62 109 VAL A CA 1
ATOM 830 C C . VAL A 1 109 ? 12.549 10.334 4.682 1.00 91.62 109 VAL A C 1
ATOM 832 O O . VAL A 1 109 ? 12.221 10.356 3.499 1.00 91.62 109 VAL A O 1
ATOM 835 N N . ASP A 1 110 ? 12.103 11.224 5.570 1.00 87.88 110 ASP A N 1
ATOM 836 C CA . ASP A 1 110 ? 11.176 12.320 5.246 1.00 87.88 110 ASP A CA 1
ATOM 837 C C . ASP A 1 110 ? 9.902 11.854 4.506 1.00 87.88 110 ASP A C 1
ATOM 839 O O . ASP A 1 110 ? 9.387 12.516 3.607 1.00 87.88 110 ASP A O 1
ATOM 843 N N . GLY A 1 111 ? 9.392 10.672 4.873 1.00 87.06 111 GLY A N 1
ATOM 844 C CA . GLY A 1 111 ? 8.201 10.067 4.262 1.00 87.06 111 GLY A CA 1
ATOM 845 C C . GLY A 1 111 ? 8.448 9.371 2.919 1.00 87.06 111 GLY A C 1
ATOM 846 O O . GLY A 1 111 ? 7.512 8.810 2.348 1.00 87.06 111 GLY A O 1
ATOM 847 N N . VAL A 1 112 ? 9.693 9.351 2.432 1.00 92.00 112 VAL A N 1
ATOM 848 C CA . VAL A 1 112 ? 10.079 8.719 1.166 1.00 92.00 112 VAL A CA 1
ATOM 849 C C . VAL A 1 112 ? 10.805 7.394 1.427 1.00 92.00 112 VAL A C 1
ATOM 851 O O . VAL A 1 112 ? 11.785 7.367 2.181 1.00 92.00 112 VAL A O 1
ATOM 854 N N . PRO A 1 113 ? 10.379 6.284 0.793 1.00 94.88 113 PRO A N 1
ATOM 855 C CA . PRO A 1 113 ? 11.102 5.020 0.858 1.00 94.88 113 PRO A CA 1
ATOM 856 C C . PRO A 1 113 ? 12.535 5.174 0.355 1.00 94.88 113 PRO A C 1
ATOM 858 O O . PRO A 1 113 ? 12.762 5.560 -0.789 1.00 94.88 113 PRO A O 1
ATOM 861 N N . THR A 1 114 ? 13.496 4.850 1.210 1.00 95.12 114 THR A N 1
ATOM 862 C CA . THR A 1 114 ? 14.927 5.012 0.961 1.00 95.12 114 THR A CA 1
ATOM 863 C C . THR A 1 114 ? 15.646 3.708 1.306 1.00 95.12 114 THR A C 1
ATOM 865 O O . THR A 1 114 ? 15.420 3.161 2.388 1.00 95.12 114 THR A O 1
ATOM 868 N N . PRO A 1 115 ? 16.494 3.172 0.411 1.00 93.81 115 PRO A N 1
ATOM 869 C CA . PRO A 1 115 ? 17.222 1.947 0.684 1.00 93.81 115 PRO A CA 1
ATOM 870 C C . PRO A 1 115 ? 18.367 2.242 1.658 1.00 93.81 115 PRO A C 1
ATOM 872 O O . PRO A 1 115 ? 19.183 3.131 1.420 1.00 93.81 115 PRO A O 1
ATOM 875 N N . VAL A 1 116 ? 18.438 1.478 2.744 1.00 95.00 116 VAL A N 1
ATOM 876 C CA . VAL A 1 116 ? 19.510 1.567 3.754 1.00 95.00 116 VAL A CA 1
ATOM 877 C C . VAL A 1 116 ? 20.522 0.424 3.645 1.00 95.00 116 VAL A C 1
ATOM 879 O O . VAL A 1 116 ? 21.590 0.471 4.249 1.00 95.00 116 VAL A O 1
ATOM 882 N N . LYS A 1 117 ? 20.199 -0.608 2.856 1.00 90.75 117 LYS A N 1
ATOM 883 C CA . LYS A 1 117 ? 21.076 -1.734 2.506 1.00 90.75 117 LYS A CA 1
ATOM 884 C C . LYS A 1 117 ? 20.832 -2.141 1.050 1.00 90.75 117 LYS A C 1
ATOM 886 O O . LYS A 1 117 ? 19.762 -1.870 0.504 1.00 90.75 117 LYS A O 1
ATOM 891 N N . ASP A 1 118 ? 21.774 -2.876 0.464 1.00 87.31 118 ASP A N 1
ATOM 892 C CA . ASP A 1 118 ? 21.642 -3.394 -0.903 1.00 87.31 118 ASP A CA 1
ATOM 893 C C . ASP A 1 118 ? 20.424 -4.308 -1.056 1.00 87.31 118 ASP A C 1
ATOM 895 O O . ASP A 1 118 ? 20.129 -5.126 -0.180 1.00 87.31 118 ASP A O 1
ATOM 899 N N . CYS A 1 119 ? 19.713 -4.187 -2.177 1.00 87.44 119 CYS A N 1
ATOM 900 C CA . CYS A 1 119 ? 18.552 -5.022 -2.464 1.00 87.44 119 CYS A CA 1
ATOM 901 C C . CYS A 1 119 ? 18.968 -6.495 -2.591 1.00 87.44 119 CYS A C 1
ATOM 903 O O . CYS A 1 119 ? 19.861 -6.817 -3.367 1.00 87.44 119 CYS A O 1
ATOM 905 N N . ILE A 1 120 ? 18.280 -7.404 -1.888 1.00 83.62 120 ILE A N 1
ATOM 906 C CA . ILE A 1 120 ? 18.612 -8.841 -1.927 1.00 83.62 120 ILE A CA 1
ATOM 907 C C . ILE A 1 120 ? 18.461 -9.456 -3.320 1.00 83.62 120 ILE A C 1
ATOM 909 O O . ILE A 1 120 ? 19.115 -10.445 -3.623 1.00 83.62 120 ILE A O 1
ATOM 913 N N . MET A 1 121 ? 17.635 -8.868 -4.187 1.00 78.88 121 MET A N 1
ATOM 914 C CA . MET A 1 121 ? 17.498 -9.348 -5.563 1.00 78.88 121 MET A CA 1
ATOM 915 C C . MET A 1 121 ? 18.725 -9.054 -6.428 1.00 78.88 121 MET A C 1
ATOM 917 O O . MET A 1 121 ? 18.927 -9.734 -7.422 1.00 78.88 121 MET A O 1
ATOM 921 N N . LEU A 1 122 ? 19.576 -8.107 -6.021 1.00 72.75 122 LEU A N 1
ATOM 922 C CA . LEU A 1 122 ? 20.894 -7.890 -6.627 1.00 72.75 122 LEU A CA 1
ATOM 923 C C . LEU A 1 122 ? 21.953 -8.868 -6.087 1.00 72.75 122 LEU A C 1
ATOM 925 O O . LEU A 1 122 ? 23.093 -8.840 -6.535 1.00 72.75 122 LEU A O 1
ATOM 929 N N . LEU A 1 123 ? 21.584 -9.698 -5.108 1.00 68.25 123 LEU A N 1
ATOM 930 C CA . LEU A 1 123 ? 22.446 -10.665 -4.425 1.00 68.25 123 LEU A CA 1
ATOM 931 C C . LEU A 1 123 ? 21.973 -12.109 -4.678 1.00 68.25 123 LEU A C 1
ATOM 933 O O . LEU A 1 123 ? 22.095 -12.957 -3.798 1.00 68.25 123 LEU A O 1
ATOM 937 N N . ASP A 1 124 ? 21.361 -12.364 -5.839 1.00 62.72 124 ASP A N 1
ATOM 938 C CA . ASP A 1 124 ? 20.830 -13.673 -6.246 1.00 62.72 124 ASP A CA 1
ATOM 939 C C . ASP A 1 124 ? 19.814 -14.286 -5.265 1.00 62.72 124 ASP A C 1
ATOM 941 O O . ASP A 1 124 ? 19.710 -15.508 -5.123 1.00 62.72 124 ASP A O 1
ATOM 945 N N . ALA A 1 125 ? 19.026 -13.452 -4.570 1.00 61.69 125 ALA A N 1
ATOM 946 C CA . ALA A 1 125 ? 17.965 -13.961 -3.709 1.00 61.69 125 ALA A CA 1
ATOM 947 C C . ALA A 1 125 ? 17.007 -14.867 -4.494 1.00 61.69 125 ALA A C 1
ATOM 949 O O . ALA A 1 125 ? 16.388 -14.469 -5.482 1.00 61.69 125 ALA A O 1
ATOM 950 N N . VAL A 1 126 ? 16.842 -16.088 -3.985 1.00 59.62 126 VAL A N 1
ATOM 951 C CA . VAL A 1 126 ? 15.979 -17.107 -4.592 1.00 59.62 126 VAL A CA 1
ATOM 952 C C . VAL A 1 126 ? 14.500 -16.695 -4.526 1.00 59.62 126 VAL A C 1
ATOM 954 O O . VAL A 1 126 ? 13.717 -17.105 -5.381 1.00 59.62 126 VAL A O 1
ATOM 957 N N . GLN A 1 127 ? 14.110 -15.858 -3.552 1.00 69.31 127 GLN A N 1
ATOM 958 C CA . GLN A 1 127 ? 12.710 -15.498 -3.313 1.00 69.31 127 GLN A CA 1
ATOM 959 C C . GLN A 1 127 ? 12.545 -14.074 -2.739 1.00 69.31 127 GLN A C 1
ATOM 961 O O . GLN A 1 127 ? 12.926 -13.811 -1.601 1.00 69.31 127 GLN A O 1
ATOM 966 N N . CYS A 1 128 ? 11.935 -13.161 -3.505 1.00 83.06 128 CYS A N 1
ATOM 967 C CA . CYS A 1 128 ? 11.503 -11.829 -3.054 1.00 83.06 128 CYS A CA 1
ATOM 968 C C . CYS A 1 128 ? 10.365 -11.322 -3.957 1.00 83.06 128 CYS A C 1
ATOM 970 O O . CYS A 1 128 ? 10.584 -10.480 -4.818 1.00 83.06 128 CYS A O 1
ATOM 972 N N . GLY A 1 129 ? 9.153 -11.855 -3.790 1.00 81.44 129 GLY A N 1
ATOM 973 C CA . GLY A 1 129 ? 8.030 -11.517 -4.675 1.00 81.44 129 GLY A CA 1
ATOM 974 C C . GLY A 1 129 ? 8.267 -11.911 -6.140 1.00 81.44 129 GLY A C 1
ATOM 975 O O . GLY A 1 129 ? 9.183 -12.676 -6.446 1.00 81.44 129 GLY A O 1
ATOM 976 N N . GLU A 1 130 ? 7.418 -11.403 -7.029 1.00 82.06 130 GLU A N 1
ATOM 977 C CA . GLU A 1 130 ? 7.535 -11.585 -8.482 1.00 82.06 130 GLU A CA 1
ATOM 978 C C . GLU A 1 130 ? 8.489 -10.540 -9.067 1.00 82.06 130 GLU A C 1
ATOM 980 O O . GLU A 1 130 ? 9.475 -10.866 -9.731 1.00 82.06 130 GLU A O 1
ATOM 985 N N . TYR A 1 131 ? 8.249 -9.278 -8.712 1.00 85.00 131 TYR A N 1
ATOM 986 C CA . TYR A 1 131 ? 9.065 -8.141 -9.123 1.00 85.00 131 TYR A CA 1
ATOM 987 C C . TYR A 1 131 ? 9.818 -7.510 -7.946 1.00 85.00 131 TYR A C 1
ATOM 989 O O . TYR A 1 131 ? 10.569 -6.553 -8.136 1.00 85.00 131 TYR A O 1
ATOM 997 N N . GLY A 1 132 ? 9.641 -8.048 -6.736 1.00 89.38 132 GLY A N 1
ATOM 998 C CA . GLY A 1 132 ? 10.122 -7.498 -5.472 1.00 89.38 132 GLY A CA 1
ATOM 999 C C . GLY A 1 132 ? 8.960 -7.102 -4.577 1.00 89.38 132 GLY A C 1
ATOM 1000 O O . GLY A 1 132 ? 8.174 -6.245 -4.965 1.00 89.38 132 GLY A O 1
ATOM 1001 N N . LEU A 1 133 ? 8.896 -7.618 -3.344 1.00 90.19 133 LEU A N 1
ATOM 1002 C CA . LEU A 1 133 ? 7.798 -7.318 -2.402 1.00 90.19 133 LEU A CA 1
ATOM 1003 C C . LEU A 1 133 ? 7.545 -5.810 -2.228 1.00 90.19 133 LEU A C 1
ATOM 1005 O O . LEU A 1 133 ? 6.407 -5.367 -2.108 1.00 90.19 133 LEU A O 1
ATOM 1009 N N . CYS A 1 134 ? 8.604 -4.996 -2.257 1.00 92.94 134 CYS A N 1
ATOM 1010 C CA . CYS A 1 134 ? 8.485 -3.545 -2.152 1.00 92.94 134 CYS A CA 1
ATOM 1011 C C . CYS A 1 134 ? 7.704 -2.905 -3.312 1.00 92.94 134 CYS A C 1
ATOM 1013 O O . CYS A 1 134 ? 6.994 -1.923 -3.091 1.00 92.94 134 CYS A O 1
ATOM 1015 N N . TYR A 1 135 ? 7.830 -3.459 -4.517 1.00 92.38 135 TYR A N 1
ATOM 1016 C CA . TYR A 1 135 ? 7.075 -3.050 -5.693 1.00 92.38 135 TYR A CA 1
ATOM 1017 C C . TYR A 1 135 ? 5.705 -3.730 -5.733 1.00 92.38 135 TYR A C 1
ATOM 1019 O O . TYR A 1 135 ? 4.692 -3.052 -5.892 1.00 92.38 135 TYR A O 1
ATOM 1027 N N . ASP A 1 136 ? 5.662 -5.041 -5.488 1.00 89.88 136 ASP A N 1
ATOM 1028 C CA . ASP A 1 136 ? 4.447 -5.856 -5.542 1.00 89.88 136 ASP A CA 1
ATOM 1029 C C . ASP A 1 136 ? 3.364 -5.349 -4.578 1.00 89.88 136 ASP A C 1
ATOM 1031 O O . ASP A 1 136 ? 2.185 -5.344 -4.918 1.00 89.88 136 ASP A O 1
ATOM 1035 N N . HIS A 1 137 ? 3.754 -4.867 -3.393 1.00 92.00 137 HIS A N 1
ATOM 1036 C CA . HIS A 1 137 ? 2.840 -4.340 -2.369 1.00 92.00 137 HIS A CA 1
ATOM 1037 C C . HIS A 1 137 ? 2.515 -2.851 -2.524 1.00 92.00 137 HIS A C 1
ATOM 1039 O O . HIS A 1 137 ? 1.735 -2.300 -1.745 1.00 92.00 137 HIS A O 1
ATOM 1045 N N . CYS A 1 138 ? 3.123 -2.162 -3.491 1.00 93.62 138 CYS A N 1
ATOM 1046 C CA . CYS A 1 138 ? 2.938 -0.729 -3.649 1.00 93.62 138 CYS A CA 1
ATOM 1047 C C . CYS A 1 138 ? 1.493 -0.403 -4.046 1.00 93.62 138 CYS A C 1
ATOM 1049 O O . CYS A 1 138 ? 0.974 -0.946 -5.012 1.00 93.62 138 CYS A O 1
ATOM 1051 N N . SER A 1 139 ? 0.857 0.547 -3.362 1.00 92.00 139 SER A N 1
ATOM 1052 C CA . SER A 1 139 ? -0.523 0.973 -3.645 1.00 92.00 139 SER A CA 1
ATOM 1053 C C . SER A 1 139 ? -0.731 1.628 -5.012 1.00 92.00 139 SER A C 1
ATOM 1055 O O . SER A 1 139 ? -1.866 1.721 -5.483 1.00 92.00 139 SER A O 1
ATOM 1057 N N . ALA A 1 140 ? 0.350 2.107 -5.629 1.00 91.56 140 ALA A N 1
ATOM 1058 C CA . ALA A 1 140 ? 0.347 2.672 -6.973 1.00 91.56 140 ALA A CA 1
ATOM 1059 C C . ALA A 1 140 ? 0.474 1.596 -8.066 1.00 91.56 140 ALA A C 1
ATOM 1061 O O . ALA A 1 140 ? 0.193 1.877 -9.227 1.00 91.56 140 ALA A O 1
ATOM 1062 N N . ARG A 1 141 ? 0.842 0.363 -7.697 1.00 87.69 141 ARG A N 1
ATOM 1063 C CA . ARG A 1 141 ? 0.855 -0.800 -8.582 1.00 87.69 141 ARG A CA 1
ATOM 1064 C C . ARG A 1 141 ? -0.462 -1.546 -8.421 1.00 87.69 141 ARG A C 1
ATOM 1066 O O . ARG A 1 141 ? -0.582 -2.397 -7.550 1.00 87.69 141 ARG A O 1
ATOM 1073 N N . LEU A 1 142 ? -1.466 -1.217 -9.222 1.00 73.38 142 LEU A N 1
ATOM 1074 C CA . LEU A 1 142 ? -2.720 -1.967 -9.230 1.00 73.38 142 LEU A CA 1
ATOM 1075 C C . LEU A 1 142 ? -2.901 -2.707 -10.552 1.00 73.38 142 LEU A C 1
ATOM 1077 O O . LEU A 1 142 ? -2.538 -2.157 -11.594 1.00 73.38 142 LEU A O 1
ATOM 1081 N N . PRO A 1 143 ? -3.509 -3.907 -10.522 1.00 73.06 143 PRO A N 1
ATOM 1082 C CA . PRO A 1 143 ? -4.036 -4.514 -11.733 1.00 73.06 143 PRO A CA 1
ATOM 1083 C C . PRO A 1 143 ? -5.135 -3.621 -12.336 1.00 73.06 143 PRO A C 1
ATOM 1085 O O . PRO A 1 143 ? -5.587 -2.662 -11.689 1.00 73.06 143 PRO A O 1
ATOM 1088 N N . PRO A 1 144 ? -5.597 -3.928 -13.561 1.00 82.88 144 PRO A N 1
ATOM 1089 C CA . PRO A 1 144 ? -6.774 -3.288 -14.131 1.00 82.88 144 PRO A CA 1
ATOM 1090 C C . PRO A 1 144 ? -7.923 -3.230 -13.116 1.00 82.88 144 PRO A C 1
ATOM 1092 O O . PRO A 1 144 ? -8.182 -4.185 -12.381 1.00 82.88 144 PRO A O 1
ATOM 1095 N N . ARG A 1 145 ? -8.593 -2.075 -13.050 1.00 83.75 145 ARG A N 1
ATOM 1096 C CA . ARG A 1 145 ? -9.610 -1.767 -12.032 1.00 83.75 145 ARG A CA 1
ATOM 1097 C C . ARG A 1 145 ? -10.684 -2.856 -11.946 1.00 83.75 145 ARG A C 1
ATOM 1099 O O . ARG A 1 145 ? -11.007 -3.298 -10.847 1.00 83.75 145 ARG A O 1
ATOM 1106 N N . ASP A 1 146 ? -11.171 -3.308 -13.094 1.00 87.69 146 ASP A N 1
ATOM 1107 C CA . ASP A 1 146 ? -12.251 -4.290 -13.190 1.00 87.69 146 ASP A CA 1
ATOM 1108 C C . ASP A 1 146 ? -11.849 -5.658 -12.622 1.00 87.69 146 ASP A C 1
ATOM 1110 O O . ASP A 1 146 ? -12.652 -6.333 -11.974 1.00 87.69 146 ASP A O 1
ATOM 1114 N N . GLU A 1 147 ? -10.586 -6.053 -12.807 1.00 86.75 147 GLU A N 1
ATOM 1115 C CA . GLU A 1 147 ? -10.044 -7.287 -12.236 1.00 86.75 147 GLU A CA 1
ATOM 1116 C C . GLU A 1 147 ? -9.962 -7.201 -10.712 1.00 86.75 147 GLU A C 1
ATOM 1118 O O . GLU A 1 147 ? -10.306 -8.158 -10.017 1.00 86.75 147 GLU A O 1
ATOM 1123 N N . LEU A 1 148 ? -9.527 -6.050 -10.185 1.00 84.69 148 LEU A N 1
ATOM 1124 C CA . LEU A 1 148 ? -9.456 -5.808 -8.746 1.00 84.69 148 LEU A CA 1
ATOM 1125 C C . LEU A 1 148 ? -10.849 -5.865 -8.106 1.00 84.69 148 LEU A C 1
ATOM 1127 O O . LEU A 1 148 ? -11.032 -6.497 -7.069 1.00 84.69 148 LEU A O 1
ATOM 1131 N N . GLU A 1 149 ? -11.832 -5.220 -8.727 1.00 90.88 149 GLU A N 1
ATOM 1132 C CA . GLU A 1 149 ? -13.206 -5.170 -8.224 1.00 90.88 149 GLU A CA 1
ATOM 1133 C C . GLU A 1 149 ? -13.890 -6.523 -8.275 1.00 90.88 149 GLU A C 1
ATOM 1135 O O . GLU A 1 149 ? -14.441 -6.966 -7.269 1.00 90.88 149 GLU A O 1
ATOM 1140 N N . THR A 1 150 ? -13.774 -7.223 -9.402 1.00 90.06 150 THR A N 1
ATOM 1141 C CA . THR A 1 150 ? -14.327 -8.571 -9.543 1.00 90.06 150 THR A CA 1
ATOM 1142 C C . THR A 1 150 ? -13.720 -9.512 -8.506 1.00 90.06 150 THR A C 1
ATOM 1144 O O . THR A 1 150 ? -14.439 -10.301 -7.898 1.00 90.06 150 THR A O 1
ATOM 1147 N N . ARG A 1 151 ? -12.413 -9.403 -8.241 1.00 85.56 151 ARG A N 1
ATOM 1148 C CA . ARG A 1 151 ? -11.730 -10.224 -7.235 1.00 85.56 151 ARG A CA 1
ATOM 1149 C C . ARG A 1 151 ? -12.206 -9.939 -5.811 1.00 85.56 151 ARG A C 1
ATOM 1151 O O . ARG A 1 151 ? -12.417 -10.879 -5.055 1.00 85.56 151 ARG A O 1
ATOM 1158 N N . ILE A 1 152 ? -12.339 -8.666 -5.435 1.00 85.94 152 ILE A N 1
ATOM 1159 C CA . ILE A 1 152 ? -12.660 -8.270 -4.052 1.00 85.94 152 ILE A CA 1
ATOM 1160 C C . ILE A 1 152 ? -14.166 -8.353 -3.778 1.00 85.94 152 ILE A C 1
ATOM 1162 O O . ILE A 1 152 ? -14.578 -8.811 -2.716 1.00 85.94 152 ILE A O 1
ATOM 1166 N N . PHE A 1 153 ? -14.991 -7.888 -4.714 1.00 90.81 153 PHE A N 1
ATOM 1167 C CA . PHE A 1 153 ? -16.428 -7.692 -4.517 1.00 90.81 153 PHE A CA 1
ATOM 1168 C C . PHE A 1 153 ? -17.299 -8.675 -5.308 1.00 90.81 153 PHE A C 1
ATOM 1170 O O . PHE A 1 153 ? -18.501 -8.753 -5.054 1.00 90.81 153 PHE A O 1
ATOM 1177 N N . GLY A 1 154 ? -16.723 -9.431 -6.249 1.00 93.12 154 GLY A N 1
ATOM 1178 C CA . GLY A 1 154 ? -17.459 -10.353 -7.120 1.00 93.12 154 GLY A CA 1
ATOM 1179 C C . GLY A 1 154 ? -18.190 -9.673 -8.282 1.00 93.12 154 GLY A C 1
ATOM 1180 O O . GLY A 1 154 ? -18.900 -10.342 -9.030 1.00 93.12 154 GLY A O 1
ATOM 1181 N N . CYS A 1 155 ? -18.037 -8.359 -8.439 1.00 93.50 155 CYS A N 1
ATOM 1182 C CA . CYS A 1 155 ? -18.631 -7.575 -9.514 1.00 93.50 155 CYS A CA 1
ATOM 1183 C C . CYS A 1 155 ? -17.771 -6.350 -9.840 1.00 93.50 155 CYS A C 1
ATOM 1185 O O . CYS A 1 155 ? -16.894 -5.968 -9.068 1.00 93.50 155 CYS A O 1
ATOM 1187 N N . VAL A 1 156 ? -18.059 -5.737 -10.983 1.00 94.38 156 VAL A N 1
ATOM 1188 C CA . VAL A 1 156 ? -17.538 -4.425 -11.381 1.00 94.38 156 VAL A CA 1
ATOM 1189 C C . VAL A 1 156 ? -18.503 -3.321 -10.962 1.00 94.38 156 VAL A C 1
ATOM 1191 O O . VAL A 1 156 ? -19.710 -3.552 -10.848 1.00 94.38 156 VAL A O 1
ATOM 1194 N N . ARG A 1 157 ? -17.974 -2.122 -10.707 1.00 94.06 157 ARG A N 1
ATOM 1195 C CA . ARG A 1 157 ? -18.780 -0.950 -10.349 1.00 94.06 157 ARG A CA 1
ATOM 1196 C C . ARG A 1 157 ? -19.776 -0.587 -11.449 1.00 94.06 157 ARG A C 1
ATOM 1198 O O . ARG A 1 157 ? -19.467 -0.639 -12.634 1.00 94.06 157 ARG A O 1
ATOM 1205 N N . GLU A 1 158 ? -20.949 -0.129 -11.031 1.00 94.62 158 GLU A N 1
ATOM 1206 C CA . GLU A 1 158 ? -21.881 0.601 -11.900 1.00 94.62 158 GLU A CA 1
ATOM 1207 C C . GLU A 1 158 ? -21.724 2.121 -11.721 1.00 94.62 158 GLU A C 1
ATOM 1209 O O . GLU A 1 158 ? -21.939 2.896 -12.651 1.00 94.62 158 GLU A O 1
ATOM 1214 N N . ASP A 1 159 ? -21.317 2.553 -10.522 1.00 95.12 159 ASP A N 1
ATOM 1215 C CA . ASP A 1 159 ? -21.081 3.953 -10.174 1.00 95.12 159 ASP A CA 1
ATOM 1216 C C . ASP A 1 159 ? -19.589 4.289 -10.290 1.00 95.12 159 ASP A C 1
ATOM 1218 O O . ASP A 1 159 ? -18.764 3.880 -9.469 1.00 95.12 159 ASP A O 1
ATOM 1222 N N . GLU A 1 160 ? -19.229 5.069 -11.308 1.00 93.31 160 GLU A N 1
ATOM 1223 C CA . GLU A 1 160 ? -17.840 5.470 -11.548 1.00 93.31 160 GLU A CA 1
ATOM 1224 C C . GLU A 1 160 ? -17.242 6.342 -10.437 1.00 93.31 160 GLU A C 1
ATOM 1226 O O . GLU A 1 160 ? -16.029 6.297 -10.205 1.00 93.31 160 GLU A O 1
ATOM 1231 N N . LEU A 1 161 ? -18.071 7.116 -9.732 1.00 93.44 161 LEU A N 1
ATOM 1232 C CA . LEU A 1 161 ? -17.623 8.063 -8.718 1.00 93.44 161 LEU A CA 1
ATOM 1233 C C . LEU A 1 161 ? -17.413 7.378 -7.365 1.00 93.44 161 LEU A C 1
ATOM 1235 O O . LEU A 1 161 ? -16.387 7.597 -6.720 1.00 93.44 161 LEU A O 1
ATOM 1239 N N . LEU A 1 162 ? -18.380 6.565 -6.936 1.00 93.62 162 LEU A N 1
ATOM 1240 C CA . LEU A 1 162 ? -18.393 5.945 -5.607 1.00 93.62 162 LEU A CA 1
ATOM 1241 C C . LEU A 1 162 ? -17.852 4.509 -5.599 1.00 93.62 162 LEU A C 1
ATOM 1243 O O . LEU A 1 162 ? -17.435 4.020 -4.550 1.00 93.62 162 LEU A O 1
ATOM 1247 N N . GLY A 1 163 ? -17.789 3.854 -6.759 1.00 93.94 163 GLY A N 1
ATOM 1248 C CA . GLY A 1 163 ? -17.329 2.477 -6.898 1.00 93.94 163 GLY A CA 1
ATOM 1249 C C . GLY A 1 163 ? -18.390 1.447 -6.513 1.00 93.94 163 GLY A C 1
ATOM 1250 O O . GLY A 1 163 ? -19.590 1.686 -6.623 1.00 93.94 163 GLY A O 1
ATOM 1251 N N . VAL A 1 164 ? -17.939 0.266 -6.085 1.00 94.69 164 VAL A N 1
ATOM 1252 C CA . VAL A 1 164 ? -18.823 -0.842 -5.701 1.00 94.69 164 VAL A CA 1
ATOM 1253 C C . VAL A 1 164 ? -19.354 -0.628 -4.281 1.00 94.69 164 VAL A C 1
ATOM 1255 O O . VAL A 1 164 ? -18.581 -0.552 -3.328 1.00 94.69 164 VAL A O 1
ATOM 1258 N N . TYR A 1 165 ? -20.678 -0.583 -4.121 1.00 94.88 165 TYR A N 1
ATOM 1259 C CA . TYR A 1 165 ? -21.344 -0.522 -2.818 1.00 94.88 165 TYR A CA 1
ATOM 1260 C C . TYR A 1 165 ? -22.647 -1.325 -2.822 1.00 94.88 165 TYR A C 1
ATOM 1262 O O . TYR A 1 165 ? -23.241 -1.574 -3.867 1.00 94.88 165 TYR A O 1
ATOM 1270 N N . ARG A 1 166 ? -23.114 -1.721 -1.630 1.00 93.62 166 ARG A N 1
ATOM 1271 C CA . ARG A 1 166 ? -24.441 -2.342 -1.457 1.00 93.62 166 ARG A CA 1
ATOM 1272 C C . ARG A 1 166 ? -25.506 -1.329 -1.060 1.00 93.62 166 ARG A C 1
ATOM 1274 O O . ARG A 1 166 ? -26.606 -1.369 -1.585 1.00 93.62 166 ARG A O 1
ATOM 1281 N N . ASN A 1 167 ? -25.180 -0.447 -0.116 1.00 95.69 167 ASN A N 1
ATOM 1282 C CA . ASN A 1 167 ? -26.065 0.596 0.398 1.00 95.69 167 ASN A CA 1
ATOM 1283 C C . ASN A 1 167 ? -25.231 1.797 0.865 1.00 95.69 167 ASN A C 1
ATOM 1285 O O . ASN A 1 167 ? -24.074 1.624 1.251 1.00 95.69 167 ASN A O 1
ATOM 1289 N N . ILE A 1 168 ? -25.835 2.986 0.888 1.00 96.19 168 ILE A N 1
ATOM 1290 C CA . ILE A 1 168 ? -25.225 4.222 1.394 1.00 96.19 168 ILE A CA 1
ATOM 1291 C C . ILE A 1 168 ? -26.131 4.796 2.482 1.00 96.19 168 ILE A C 1
ATOM 1293 O O . ILE A 1 168 ? -27.333 4.960 2.275 1.00 96.19 168 ILE A O 1
ATOM 1297 N N . PHE A 1 169 ? -25.549 5.122 3.636 1.00 96.69 169 PHE A N 1
ATOM 1298 C CA . PHE A 1 169 ? -26.269 5.665 4.785 1.00 96.69 169 PHE A CA 1
ATOM 1299 C C . PHE A 1 169 ? -25.559 6.893 5.354 1.00 96.69 169 PHE A C 1
ATOM 1301 O O . PHE A 1 169 ? -24.336 6.996 5.306 1.00 96.69 169 PHE A O 1
ATOM 1308 N N . SER A 1 170 ? -26.337 7.789 5.960 1.00 97.69 170 SER A N 1
ATOM 1309 C CA . SER A 1 170 ? -25.829 8.823 6.864 1.00 97.69 170 SER A CA 1
ATOM 1310 C C . SER A 1 170 ? -26.094 8.378 8.298 1.00 97.69 170 SER A C 1
ATOM 1312 O O . SER A 1 170 ? -27.241 8.102 8.648 1.00 97.69 170 SER A O 1
ATOM 1314 N N . ALA A 1 171 ? -25.055 8.310 9.128 1.00 96.12 171 ALA A N 1
ATOM 1315 C CA . ALA A 1 171 ? -25.148 7.777 10.484 1.00 96.12 171 ALA A CA 1
ATOM 1316 C C . ALA A 1 171 ? -24.326 8.599 11.484 1.00 96.12 171 ALA A C 1
ATOM 1318 O O . ALA A 1 171 ? -23.367 9.282 11.122 1.00 96.12 171 ALA A O 1
ATOM 1319 N N . LYS A 1 172 ? -24.700 8.501 12.763 1.00 97.75 172 LYS A N 1
ATOM 1320 C CA . LYS A 1 172 ? -23.969 9.067 13.899 1.00 97.75 172 LYS A CA 1
ATOM 1321 C C . LYS A 1 172 ? -24.048 8.108 15.088 1.00 97.75 172 LYS A C 1
ATOM 1323 O O . LYS A 1 172 ? -25.107 7.539 15.341 1.00 97.75 172 LYS A O 1
ATOM 1328 N N . ALA A 1 173 ? -22.939 7.948 15.800 1.00 96.56 173 ALA A N 1
ATOM 1329 C CA . ALA A 1 173 ? -22.848 7.178 17.029 1.00 96.56 173 ALA A CA 1
ATOM 1330 C C . ALA A 1 173 ? -23.766 7.762 18.111 1.00 96.56 173 ALA A C 1
ATOM 1332 O O . ALA A 1 173 ? -24.014 8.969 18.150 1.00 96.56 173 ALA A O 1
ATOM 1333 N N . ILE A 1 174 ? -24.252 6.896 18.998 1.00 96.50 174 ILE A N 1
ATOM 1334 C CA . ILE A 1 174 ? -25.071 7.294 20.151 1.00 96.50 174 ILE A CA 1
ATOM 1335 C C . ILE A 1 174 ? -24.270 7.341 21.453 1.00 96.50 174 ILE A C 1
ATOM 1337 O O . ILE A 1 174 ? -24.735 7.946 22.415 1.00 96.50 174 ILE A O 1
ATOM 1341 N N . ASP A 1 175 ? -23.082 6.730 21.479 1.00 93.62 175 ASP A N 1
ATOM 1342 C CA . ASP A 1 175 ? -22.206 6.706 22.647 1.00 93.62 175 ASP A CA 1
ATOM 1343 C C . ASP A 1 175 ? -21.594 8.101 22.895 1.00 93.62 175 ASP A C 1
ATOM 1345 O O . ASP A 1 175 ? -20.821 8.595 22.062 1.00 93.62 175 ASP A O 1
ATOM 1349 N N . PRO A 1 176 ? -21.911 8.752 24.031 1.00 93.69 176 PRO A N 1
ATOM 1350 C CA . PRO A 1 176 ? -21.363 10.057 24.369 1.00 93.69 176 PRO A CA 1
ATOM 1351 C C . PRO A 1 176 ? -19.836 10.086 24.489 1.00 93.69 176 PRO A C 1
ATOM 1353 O O . PRO A 1 176 ? -19.249 11.127 24.203 1.00 93.69 176 PRO A O 1
ATOM 1356 N N . GLU A 1 177 ? -19.181 9.000 24.905 1.00 92.00 177 GLU A N 1
ATOM 1357 C CA . GLU A 1 177 ? -17.722 8.969 25.058 1.00 92.00 177 GLU A CA 1
ATOM 1358 C C . GLU A 1 177 ? -17.019 8.938 23.699 1.00 92.00 177 GLU A C 1
ATOM 1360 O O . GLU A 1 177 ? -16.077 9.701 23.475 1.00 92.00 177 GLU A O 1
ATOM 1365 N N . ILE A 1 178 ? -17.542 8.167 22.740 1.00 92.88 178 ILE A N 1
ATOM 1366 C CA . ILE A 1 178 ? -17.055 8.189 21.352 1.00 92.88 178 ILE A CA 1
ATOM 1367 C C . ILE A 1 178 ? -17.258 9.579 20.740 1.00 92.88 178 ILE A C 1
ATOM 1369 O O . ILE A 1 178 ? -16.342 10.132 20.126 1.00 92.88 178 ILE A O 1
ATOM 1373 N N . LEU A 1 179 ? -18.440 10.171 20.936 1.00 95.38 179 LEU A N 1
ATOM 1374 C CA . LEU A 1 179 ? -18.783 11.479 20.373 1.00 95.38 179 LEU A CA 1
ATOM 1375 C C . LEU A 1 179 ? -17.909 12.631 20.891 1.00 95.38 179 LEU A C 1
ATOM 1377 O O . LEU A 1 179 ? -17.774 13.639 20.201 1.00 95.38 179 LEU A O 1
ATOM 1381 N N . LYS A 1 180 ? -17.314 12.507 22.084 1.00 94.19 180 LYS A N 1
ATOM 1382 C CA . LYS A 1 180 ? -16.378 13.511 22.623 1.00 94.19 180 LYS A CA 1
ATOM 1383 C C . LYS A 1 180 ? -15.028 13.516 21.908 1.00 94.19 180 LYS A C 1
ATOM 1385 O O . LYS A 1 180 ? -14.344 14.537 21.930 1.00 94.19 180 LYS A O 1
ATOM 1390 N N . LEU A 1 181 ? -14.622 12.382 21.339 1.00 91.12 181 LEU A N 1
ATOM 1391 C CA . LEU A 1 181 ? -13.267 12.170 20.823 1.00 91.12 181 LEU A CA 1
ATOM 1392 C C . LEU A 1 181 ? -13.213 12.070 19.296 1.00 91.12 181 LEU A C 1
ATOM 1394 O O . LEU A 1 181 ? -12.165 12.330 18.701 1.00 91.12 181 LEU A O 1
ATOM 1398 N N . CYS A 1 182 ? -14.314 11.676 18.655 1.00 92.50 182 CYS A N 1
ATOM 1399 C CA . CYS A 1 182 ? -14.352 11.432 17.221 1.00 92.50 182 CYS A CA 1
ATOM 1400 C C . CYS A 1 182 ? -14.241 12.711 16.377 1.00 92.50 182 CYS A C 1
ATOM 1402 O O . CYS A 1 182 ? -14.577 13.805 16.824 1.00 92.50 182 CYS A O 1
ATOM 1404 N N . GLN A 1 183 ? -13.833 12.546 15.115 1.00 92.75 183 GLN A N 1
ATOM 1405 C CA . GLN A 1 183 ? -13.779 13.646 14.147 1.00 92.75 183 GLN A CA 1
ATOM 1406 C C . GLN A 1 183 ? -15.180 14.113 13.717 1.00 92.75 183 GLN A C 1
ATOM 1408 O O . GLN A 1 183 ? -15.461 15.307 13.737 1.00 92.75 183 GLN A O 1
ATOM 1413 N N . ASP A 1 184 ? -16.034 13.160 13.328 1.00 94.69 184 ASP A N 1
ATOM 1414 C CA . ASP A 1 184 ? -17.338 13.421 12.707 1.00 94.69 184 ASP A CA 1
ATOM 1415 C C . ASP A 1 184 ? -18.469 12.697 13.459 1.00 94.69 184 ASP A C 1
ATOM 1417 O O . ASP A 1 184 ? -18.832 13.055 14.577 1.00 94.69 184 ASP A O 1
ATOM 1421 N N . GLY A 1 185 ? -19.047 11.655 12.851 1.00 96.25 185 GLY A N 1
ATOM 1422 C CA . GLY A 1 185 ? -20.147 10.881 13.419 1.00 96.25 185 GLY A CA 1
ATOM 1423 C C . GLY A 1 185 ? -19.723 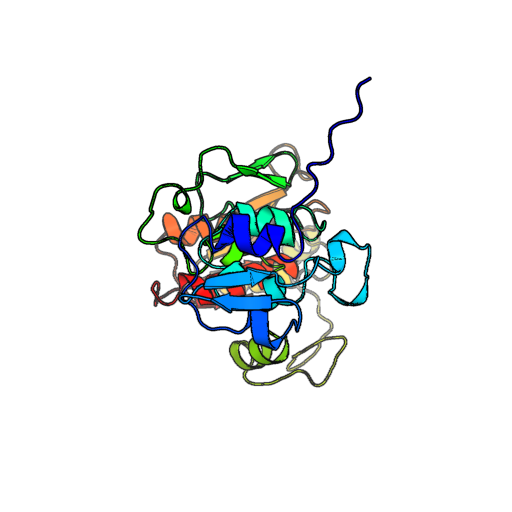9.754 14.362 1.00 96.25 185 GLY A C 1
ATOM 1424 O O . GLY A 1 185 ? -20.592 9.041 14.840 1.00 96.25 185 GLY A O 1
ATOM 1425 N N . GLY A 1 186 ? -18.427 9.529 14.597 1.00 96.31 186 GLY A N 1
ATOM 1426 C CA . GLY A 1 186 ? -17.945 8.448 15.474 1.00 96.31 186 GLY A CA 1
ATOM 1427 C C . GLY A 1 186 ? -18.149 7.024 14.942 1.00 96.31 186 GLY A C 1
ATOM 1428 O O . GLY A 1 186 ? -17.988 6.065 15.693 1.00 96.31 186 GLY A O 1
ATOM 1429 N N . ILE A 1 187 ? -18.493 6.869 13.659 1.00 96.75 187 ILE A N 1
ATOM 1430 C CA . ILE A 1 187 ? -18.864 5.573 13.070 1.00 96.75 187 ILE A CA 1
ATOM 1431 C C . ILE A 1 187 ? -17.697 4.590 13.049 1.00 96.75 187 ILE A C 1
ATOM 1433 O O . ILE A 1 187 ? -17.863 3.467 13.509 1.00 96.75 187 ILE A O 1
ATOM 1437 N N . VAL A 1 188 ? -16.517 5.014 12.583 1.00 96.38 188 VAL A N 1
ATOM 1438 C CA . VAL A 1 188 ? -15.333 4.140 12.522 1.00 96.38 188 VAL A CA 1
ATOM 1439 C C . VAL A 1 188 ? -15.002 3.595 13.911 1.00 96.38 188 VAL A C 1
ATOM 1441 O O . VAL A 1 188 ? -14.972 2.386 14.095 1.00 96.38 188 VAL A O 1
ATOM 1444 N N . SER A 1 189 ? -14.857 4.467 14.914 1.00 96.69 189 SER A N 1
ATOM 1445 C CA . SER A 1 189 ? -14.580 4.046 16.294 1.00 96.69 189 SER A CA 1
ATOM 1446 C C . SER A 1 189 ? -15.660 3.118 16.857 1.00 96.69 189 SER A C 1
ATOM 1448 O O . SER A 1 189 ? -15.321 2.146 17.521 1.00 96.69 189 SER A O 1
ATOM 1450 N N . SER A 1 190 ? -16.939 3.371 16.553 1.00 96.75 190 SER A N 1
ATOM 1451 C CA . SER A 1 190 ? -18.043 2.510 17.003 1.00 96.75 190 SER A CA 1
ATOM 1452 C C . SER A 1 190 ? -17.980 1.115 16.377 1.00 96.75 190 SER A C 1
ATOM 1454 O O . SER A 1 190 ? -18.181 0.129 17.076 1.00 96.75 190 SER A O 1
ATOM 1456 N N . ILE A 1 191 ? -17.675 1.019 15.077 1.00 96.75 191 ILE A N 1
ATOM 1457 C CA . ILE A 1 191 ? -17.514 -0.264 14.376 1.00 96.75 191 ILE A CA 1
ATOM 1458 C C . ILE A 1 191 ? -16.331 -1.043 14.956 1.00 96.75 191 ILE A C 1
ATOM 1460 O O . ILE A 1 191 ? -16.462 -2.238 15.204 1.00 96.75 191 ILE A O 1
ATOM 1464 N N . LEU A 1 192 ? -15.197 -0.374 15.192 1.00 97.38 192 LEU A N 1
ATOM 1465 C CA . LEU A 1 192 ? -14.003 -1.015 15.745 1.00 97.38 192 LEU A CA 1
ATOM 1466 C C . LEU A 1 192 ? -14.223 -1.532 17.170 1.00 97.38 192 LEU A C 1
ATOM 1468 O O . LEU A 1 192 ? -13.908 -2.684 17.444 1.00 97.38 192 LEU A O 1
ATOM 1472 N N . ALA A 1 193 ? -14.791 -0.707 18.054 1.00 96.50 193 ALA A N 1
ATOM 1473 C CA . ALA A 1 193 ? -15.091 -1.116 19.424 1.00 96.50 193 ALA A CA 1
ATOM 1474 C C . ALA A 1 193 ? -16.061 -2.305 19.438 1.00 96.50 193 ALA A C 1
ATOM 1476 O O . ALA A 1 193 ? -15.748 -3.343 20.013 1.00 96.50 193 ALA A O 1
ATOM 1477 N N . TYR A 1 194 ? -17.170 -2.201 18.698 1.00 96.69 194 TYR A N 1
ATOM 1478 C CA . TYR A 1 194 ? -18.151 -3.279 18.593 1.00 96.69 194 TYR A CA 1
ATOM 1479 C C . TYR A 1 194 ? -17.543 -4.575 18.043 1.00 96.69 194 TYR A C 1
ATOM 1481 O O . TYR A 1 194 ? -17.839 -5.658 18.544 1.00 96.69 194 TYR A O 1
ATOM 1489 N N . GLY A 1 195 ? -16.698 -4.485 17.013 1.00 97.44 195 GLY A N 1
ATOM 1490 C CA . GLY A 1 195 ? -16.096 -5.665 16.402 1.00 97.44 195 GLY A CA 1
ATOM 1491 C C . GLY A 1 195 ? -15.051 -6.356 17.278 1.00 97.44 195 GLY A C 1
ATOM 1492 O O . GLY A 1 195 ? -14.998 -7.581 17.239 1.00 97.44 195 GLY A O 1
ATOM 1493 N N . LEU A 1 196 ? -14.301 -5.620 18.110 1.00 97.56 196 LEU A N 1
ATOM 1494 C CA . LEU A 1 196 ? -13.441 -6.220 19.141 1.00 97.56 196 LEU A CA 1
ATOM 1495 C C . LEU A 1 196 ? -14.274 -6.841 20.276 1.00 97.56 196 LEU A C 1
ATOM 1497 O O . LEU A 1 196 ? -14.020 -7.977 20.660 1.00 97.56 196 LEU A O 1
ATOM 1501 N N . GLU A 1 197 ? -15.303 -6.144 20.780 1.00 97.38 197 GLU A N 1
ATOM 1502 C CA . GLU A 1 197 ? -16.186 -6.643 21.857 1.00 97.38 197 GLU A CA 1
ATOM 1503 C C . GLU A 1 197 ? -16.905 -7.947 21.490 1.00 97.38 197 GLU A C 1
ATOM 1505 O O . GLU A 1 197 ? -17.185 -8.770 22.359 1.00 97.38 197 GLU A O 1
ATOM 1510 N N . ASN A 1 198 ? -17.234 -8.113 20.207 1.00 97.69 198 ASN A N 1
ATOM 1511 C CA . ASN A 1 198 ? -17.986 -9.254 19.688 1.00 97.69 198 ASN A CA 1
ATOM 1512 C C . ASN A 1 198 ? -17.108 -10.234 18.894 1.00 97.69 198 ASN A C 1
ATOM 1514 O O . ASN A 1 198 ? -17.648 -11.060 18.159 1.00 97.69 198 ASN A O 1
ATOM 1518 N N . GLU A 1 199 ? -15.778 -10.133 19.010 1.00 96.00 199 GLU A N 1
ATOM 1519 C CA . GLU A 1 199 ? -14.813 -11.063 18.401 1.00 96.00 199 GLU A CA 1
ATOM 1520 C C . GLU A 1 199 ? -14.979 -11.228 16.871 1.00 96.00 199 GLU A C 1
ATOM 1522 O O . GLU A 1 199 ? -14.683 -12.277 16.290 1.00 96.00 199 GLU A O 1
ATOM 1527 N N . ILE A 1 200 ? -15.454 -10.176 16.190 1.00 97.31 200 ILE A N 1
ATOM 1528 C CA . ILE A 1 200 ? -15.510 -10.110 14.719 1.00 97.31 200 ILE A CA 1
ATOM 1529 C C . ILE A 1 200 ? -14.084 -10.038 14.164 1.00 97.31 200 ILE A C 1
ATOM 1531 O O . ILE A 1 200 ? -13.770 -10.675 13.160 1.00 97.31 200 ILE A O 1
ATOM 1535 N N . PHE A 1 201 ? -13.219 -9.292 14.847 1.00 96.00 201 PHE A N 1
ATOM 1536 C CA . PHE A 1 201 ? -11.777 -9.263 14.633 1.00 96.00 201 PHE A CA 1
ATOM 1537 C C . PHE A 1 201 ? -11.049 -9.280 15.976 1.00 96.00 201 PHE A C 1
ATOM 1539 O O . PHE A 1 201 ? -11.598 -8.893 17.003 1.00 96.00 201 PHE A O 1
ATOM 1546 N N . GLU A 1 202 ? -9.807 -9.748 15.947 1.00 96.12 202 GLU A N 1
ATOM 1547 C CA . GLU A 1 202 ? -8.925 -9.945 17.102 1.00 96.12 202 GLU A CA 1
ATOM 1548 C C . GLU A 1 202 ? -7.959 -8.767 17.284 1.00 96.12 202 GLU A C 1
ATOM 1550 O O . GLU A 1 202 ? -7.430 -8.540 18.369 1.00 96.12 202 GLU A O 1
ATOM 1555 N N . GLY A 1 203 ? -7.719 -8.006 16.214 1.00 96.31 203 GLY A N 1
ATOM 1556 C CA . GLY A 1 203 ? -6.881 -6.819 16.251 1.00 96.31 203 GLY A CA 1
ATOM 1557 C C . GLY A 1 203 ? -7.289 -5.793 15.209 1.00 96.31 203 GLY A C 1
ATOM 1558 O O . GLY A 1 203 ? -7.819 -6.122 14.146 1.00 96.31 203 GLY A O 1
ATOM 1559 N N . VAL A 1 204 ? -7.024 -4.527 15.509 1.00 97.31 204 VAL A N 1
ATOM 1560 C CA . VAL A 1 204 ? -7.280 -3.416 14.596 1.00 97.31 204 VAL A CA 1
ATOM 1561 C C . VAL A 1 204 ? -6.012 -2.617 14.355 1.00 97.31 204 VAL A C 1
ATOM 1563 O O . VAL A 1 204 ? -5.322 -2.207 15.286 1.00 97.31 204 VAL A O 1
ATOM 1566 N N . ILE A 1 205 ? -5.708 -2.375 13.087 1.00 97.06 205 ILE A N 1
ATOM 1567 C CA . ILE A 1 205 ? -4.612 -1.517 12.659 1.00 97.06 205 ILE A CA 1
ATOM 1568 C C . ILE A 1 205 ? -5.179 -0.124 12.432 1.00 97.06 205 ILE A C 1
ATOM 1570 O O . ILE A 1 205 ? -5.987 0.102 11.527 1.00 97.06 205 ILE A O 1
ATOM 1574 N N . VAL A 1 206 ? -4.741 0.818 13.258 1.00 96.38 206 VAL A N 1
ATOM 1575 C CA . VAL A 1 206 ? -5.177 2.216 13.222 1.00 96.38 206 VAL A CA 1
ATOM 1576 C C . VAL A 1 206 ? -3.975 3.147 13.344 1.00 96.38 206 VAL A C 1
ATOM 1578 O O . VAL A 1 206 ? -2.837 2.722 13.538 1.00 96.38 206 VAL A O 1
ATOM 1581 N N . THR A 1 207 ? -4.211 4.447 13.197 1.00 95.38 207 THR A N 1
ATOM 1582 C CA . THR A 1 207 ? -3.205 5.476 13.472 1.00 95.38 207 THR A CA 1
ATOM 1583 C C . THR A 1 207 ? -3.654 6.295 14.668 1.00 95.38 207 THR A C 1
ATOM 1585 O O . THR A 1 207 ? -4.767 6.814 14.663 1.00 95.38 207 THR A O 1
ATOM 1588 N N . ARG A 1 208 ? -2.777 6.453 15.658 1.00 94.56 208 ARG A N 1
ATOM 1589 C CA . ARG A 1 208 ? -2.962 7.397 16.766 1.00 94.56 208 ARG A CA 1
ATOM 1590 C C . ARG A 1 208 ? -1.931 8.519 16.710 1.00 94.56 208 ARG A C 1
ATOM 1592 O O . ARG A 1 208 ? -1.004 8.488 15.903 1.00 94.56 208 ARG A O 1
ATOM 1599 N N . GLY A 1 209 ? -2.101 9.520 17.565 1.00 93.56 209 GLY A N 1
ATOM 1600 C CA . GLY A 1 209 ? -1.079 10.539 17.790 1.00 93.56 209 GLY A CA 1
ATOM 1601 C C . GLY A 1 209 ? -0.004 10.016 18.740 1.00 93.56 209 GLY A C 1
ATOM 1602 O O . GLY A 1 209 ? -0.328 9.357 19.727 1.00 93.56 209 GLY A O 1
ATOM 1603 N N . THR A 1 210 ? 1.259 10.333 18.466 1.00 92.50 210 THR A N 1
ATOM 1604 C CA . THR A 1 210 ? 2.379 9.951 19.337 1.00 92.50 210 THR A CA 1
ATOM 1605 C C . THR A 1 210 ? 2.240 10.620 20.710 1.00 92.50 210 THR A C 1
ATOM 1607 O O . THR A 1 210 ? 1.806 11.770 20.827 1.00 92.50 210 THR A O 1
ATOM 1610 N N . ALA A 1 211 ? 2.661 9.937 21.778 1.00 88.12 211 ALA A N 1
ATOM 1611 C CA . ALA A 1 211 ? 2.720 10.541 23.107 1.00 88.12 211 ALA A CA 1
ATOM 1612 C C . ALA A 1 211 ? 3.582 11.821 23.101 1.00 88.12 211 ALA A C 1
ATOM 1614 O O . ALA A 1 211 ? 4.741 11.808 22.691 1.00 88.12 211 ALA A O 1
ATOM 1615 N N . GLY A 1 212 ? 3.007 12.937 23.557 1.00 89.56 212 GLY A N 1
ATOM 1616 C CA . GLY A 1 212 ? 3.659 14.252 23.563 1.00 89.56 212 GLY A CA 1
ATOM 1617 C C . GLY A 1 212 ? 3.505 15.061 22.269 1.00 89.56 212 GLY A C 1
ATOM 1618 O O . GLY A 1 212 ? 3.700 16.272 22.308 1.00 89.56 212 GLY A O 1
ATOM 1619 N N . ASP A 1 213 ? 3.086 14.441 21.162 1.00 91.81 213 ASP A N 1
ATOM 1620 C CA . ASP A 1 213 ? 2.754 15.131 19.912 1.00 91.81 213 ASP A CA 1
ATOM 1621 C C . ASP A 1 213 ? 1.603 14.424 19.180 1.00 91.81 213 ASP A C 1
ATOM 1623 O O . ASP A 1 213 ? 1.801 13.508 18.377 1.00 91.81 213 ASP A O 1
ATOM 1627 N N . ARG A 1 214 ? 0.373 14.894 19.434 1.00 88.25 214 ARG A N 1
ATOM 1628 C CA . ARG A 1 214 ? -0.848 14.345 18.821 1.00 88.25 214 ARG A CA 1
ATOM 1629 C C . ARG A 1 214 ? -0.825 14.412 17.288 1.00 88.25 214 ARG A C 1
ATOM 1631 O O . ARG A 1 214 ? -1.517 13.626 16.648 1.00 88.25 214 ARG A O 1
ATOM 1638 N N . TRP A 1 215 ? -0.071 15.339 16.698 1.00 92.00 215 TRP A N 1
ATOM 1639 C CA . TRP A 1 215 ? -0.040 15.549 15.249 1.00 92.00 215 TRP A CA 1
ATOM 1640 C C . TRP A 1 215 ? 0.985 14.672 14.536 1.00 92.00 215 TRP A C 1
ATOM 1642 O O . TRP A 1 215 ? 0.970 14.592 13.307 1.00 92.00 215 TRP A O 1
ATOM 1652 N N . LYS A 1 216 ? 1.842 13.983 15.294 1.00 92.44 216 LYS A N 1
ATOM 1653 C CA . LYS A 1 216 ? 2.763 12.988 14.765 1.00 92.44 216 LYS A CA 1
ATOM 1654 C C . LYS A 1 216 ? 2.067 11.620 14.694 1.00 92.44 216 LYS A C 1
ATOM 1656 O O . LYS A 1 216 ? 1.804 11.035 15.749 1.00 92.44 216 LYS A O 1
ATOM 1661 N N . PRO A 1 217 ? 1.769 11.099 13.490 1.00 93.00 217 PRO A N 1
ATOM 1662 C CA . PRO A 1 217 ? 1.055 9.839 13.343 1.00 93.00 217 PRO A CA 1
ATOM 1663 C C . PRO A 1 217 ? 1.925 8.651 13.766 1.00 93.00 217 PRO A C 1
ATOM 1665 O O . PRO A 1 217 ? 3.090 8.545 13.386 1.00 93.00 217 PRO A O 1
ATOM 1668 N N . GLU A 1 218 ? 1.325 7.742 14.521 1.00 92.69 218 GLU A N 1
ATOM 1669 C CA . GLU A 1 218 ? 1.903 6.488 14.992 1.00 92.69 218 GLU A CA 1
ATOM 1670 C C . GLU A 1 218 ? 0.947 5.344 14.611 1.00 92.69 218 GLU A C 1
ATOM 1672 O O . GLU A 1 218 ? -0.173 5.283 15.134 1.00 92.69 218 GLU A O 1
ATOM 1677 N N . PRO A 1 219 ? 1.334 4.451 13.683 1.00 93.44 219 PRO A N 1
ATOM 1678 C CA . PRO A 1 219 ? 0.616 3.205 13.448 1.00 93.44 219 PRO A CA 1
ATOM 1679 C C . PRO A 1 219 ? 0.639 2.322 14.688 1.00 93.44 219 PRO A C 1
ATOM 1681 O O . PRO A 1 219 ? 1.699 2.118 15.276 1.00 93.44 219 PRO A O 1
ATOM 1684 N N . VAL A 1 220 ? -0.507 1.758 15.048 1.00 95.19 220 VAL A N 1
ATOM 1685 C CA . VAL A 1 220 ? -0.629 0.846 16.186 1.00 95.19 220 VAL A CA 1
ATOM 1686 C C . VAL A 1 220 ? -1.575 -0.300 15.867 1.00 95.19 220 VAL A C 1
ATOM 1688 O O . VAL A 1 220 ? -2.496 -0.152 15.062 1.00 95.19 220 VAL A O 1
ATOM 1691 N N . VAL A 1 221 ? -1.337 -1.430 16.528 1.00 96.38 221 VAL A N 1
ATOM 1692 C CA . VAL A 1 221 ? -2.250 -2.571 16.575 1.00 96.38 221 VAL A CA 1
ATOM 1693 C C . VAL A 1 221 ? -2.930 -2.531 17.937 1.00 96.38 221 VAL A C 1
ATOM 1695 O O . VAL A 1 221 ? -2.243 -2.586 18.955 1.00 96.38 221 VAL A O 1
ATOM 1698 N N . LEU A 1 222 ? -4.251 -2.382 17.959 1.00 96.50 222 LEU A N 1
ATOM 1699 C CA . LEU A 1 222 ? -5.049 -2.387 19.186 1.00 96.50 222 LEU A CA 1
ATOM 1700 C C . LEU A 1 222 ? -5.848 -3.684 19.248 1.00 96.50 222 LEU A C 1
ATOM 1702 O O . LEU A 1 222 ? -6.351 -4.136 18.219 1.00 96.50 222 LEU A O 1
ATOM 1706 N N . VAL A 1 223 ? -5.964 -4.272 20.434 1.00 97.00 223 VAL A N 1
ATOM 1707 C CA . VAL A 1 223 ? -6.614 -5.584 20.619 1.00 97.00 223 VAL A CA 1
ATOM 1708 C C . VAL A 1 223 ? -7.735 -5.540 21.653 1.00 97.00 223 VAL A C 1
ATOM 1710 O O . VAL A 1 223 ? -8.401 -6.545 21.878 1.00 97.00 223 VAL A O 1
ATOM 1713 N N . THR A 1 224 ? -7.976 -4.380 22.270 1.00 96.81 224 THR A N 1
ATOM 1714 C CA . THR A 1 224 ? -9.089 -4.178 23.204 1.00 96.81 224 THR A CA 1
ATOM 1715 C C . THR A 1 224 ? -9.983 -2.999 22.794 1.00 96.81 224 THR A C 1
ATOM 1717 O O . THR A 1 224 ? -9.490 -2.008 22.240 1.00 96.81 224 THR A O 1
ATOM 1720 N N . PRO A 1 225 ? -11.303 -3.073 23.046 1.00 94.81 225 PRO A N 1
ATOM 1721 C CA . PRO A 1 225 ? -12.242 -1.989 22.740 1.00 94.81 225 PRO A CA 1
ATOM 1722 C C . PRO A 1 225 ? -11.877 -0.656 23.406 1.00 94.81 225 PRO A C 1
ATOM 1724 O O . PRO A 1 225 ? -12.016 0.410 22.802 1.00 94.81 225 PRO A O 1
ATOM 1727 N N . GLU A 1 226 ? -11.360 -0.696 24.634 1.00 94.00 226 GLU A N 1
ATOM 1728 C CA . GLU A 1 226 ? -11.012 0.490 25.419 1.00 94.00 226 GLU A CA 1
ATOM 1729 C C . GLU A 1 226 ? -9.864 1.291 24.786 1.00 94.00 226 GLU A C 1
ATOM 1731 O O . GLU A 1 226 ? -9.799 2.517 24.917 1.00 94.00 226 GLU A O 1
ATOM 1736 N N . GLU A 1 227 ? -8.969 0.623 24.055 1.00 95.25 227 GLU A N 1
ATOM 1737 C CA . GLU A 1 227 ? -7.845 1.267 23.378 1.00 95.25 227 GLU A CA 1
ATOM 1738 C C . GLU A 1 227 ? -8.277 2.121 22.177 1.00 95.25 227 GLU A C 1
ATOM 1740 O O . GLU A 1 227 ? -7.567 3.069 21.819 1.00 95.25 227 GLU A O 1
ATOM 1745 N N . ILE A 1 228 ? -9.439 1.842 21.568 1.00 95.69 228 ILE A N 1
ATOM 1746 C CA . ILE A 1 228 ? -9.921 2.509 20.342 1.00 95.69 228 ILE A CA 1
ATOM 1747 C C . ILE A 1 228 ? -10.006 4.027 20.511 1.00 95.69 228 ILE A C 1
ATOM 1749 O O . ILE A 1 228 ? -9.707 4.783 19.582 1.00 95.69 228 ILE A O 1
ATOM 1753 N N . ALA A 1 229 ? -10.355 4.489 21.713 1.00 92.81 229 ALA A N 1
ATOM 1754 C CA . ALA A 1 229 ? -10.462 5.909 22.030 1.00 92.81 229 ALA A CA 1
ATOM 1755 C C . ALA A 1 229 ? -9.137 6.665 21.800 1.00 92.81 229 ALA A C 1
ATOM 1757 O O . ALA A 1 229 ? -9.149 7.845 21.449 1.00 92.81 229 ALA A O 1
ATOM 1758 N N . SER A 1 230 ? -7.991 5.985 21.941 1.00 93.12 230 SER A N 1
ATOM 1759 C CA . SER A 1 230 ? -6.662 6.579 21.743 1.00 93.12 230 SER A CA 1
ATOM 1760 C C . SER A 1 230 ? -6.359 6.937 20.282 1.00 93.12 230 SER A C 1
ATOM 1762 O O . SER A 1 230 ? -5.542 7.821 20.025 1.00 93.12 230 SER A O 1
ATOM 1764 N N . ALA A 1 231 ? -7.037 6.289 19.331 1.00 94.50 231 ALA A N 1
ATOM 1765 C CA . ALA A 1 231 ? -6.886 6.508 17.894 1.00 94.50 231 ALA A CA 1
ATOM 1766 C C . ALA A 1 231 ? -8.016 7.366 17.293 1.00 94.50 231 ALA A C 1
ATOM 1768 O O . ALA A 1 231 ? -8.126 7.496 16.075 1.00 94.50 231 ALA A O 1
ATOM 1769 N N . ALA A 1 232 ? -8.882 7.949 18.129 1.00 92.88 232 ALA A N 1
ATOM 1770 C CA . ALA A 1 232 ? -9.995 8.763 17.665 1.00 92.88 232 ALA A CA 1
ATOM 1771 C C . ALA A 1 232 ? -9.550 10.141 17.129 1.00 92.88 232 ALA A C 1
ATOM 1773 O O . ALA A 1 232 ? -8.702 10.842 17.697 1.00 92.88 232 ALA A O 1
ATOM 1774 N N . GLY A 1 233 ? -10.206 10.561 16.045 1.00 91.50 233 GLY A N 1
ATOM 1775 C CA . GLY A 1 233 ? -9.953 11.835 15.371 1.00 91.50 233 GLY A CA 1
ATOM 1776 C C . GLY A 1 233 ? -9.040 11.697 14.153 1.00 91.50 233 GLY A C 1
ATOM 1777 O O . GLY A 1 233 ? -8.427 10.660 13.924 1.00 91.50 233 GLY A O 1
ATOM 1778 N N . THR A 1 234 ? -8.971 12.750 13.338 1.00 92.81 234 THR A N 1
ATOM 1779 C CA . THR A 1 234 ? -8.127 12.750 12.133 1.00 92.81 234 THR A CA 1
ATOM 1780 C C . THR A 1 234 ? -6.782 13.417 12.394 1.00 92.81 234 THR A C 1
ATOM 1782 O O . THR A 1 234 ? -6.717 14.517 12.942 1.00 92.81 234 THR A O 1
ATOM 1785 N N . ILE A 1 235 ? -5.708 12.776 11.933 1.00 93.69 235 ILE A N 1
ATOM 1786 C CA . ILE A 1 235 ? -4.372 13.368 11.855 1.00 93.69 235 ILE A CA 1
ATOM 1787 C C . ILE A 1 235 ? -4.108 13.688 10.387 1.00 93.69 235 ILE A C 1
ATOM 1789 O O . ILE A 1 235 ? -3.942 12.786 9.570 1.00 93.69 235 ILE A O 1
ATOM 1793 N N . TYR A 1 236 ? -4.074 14.975 10.046 1.00 92.12 236 TYR A N 1
ATOM 1794 C CA . TYR A 1 236 ? -3.830 15.451 8.679 1.00 92.12 236 TYR A CA 1
ATOM 1795 C C . TYR A 1 236 ? -2.332 15.435 8.334 1.00 92.12 236 TYR A C 1
ATOM 1797 O O . TYR A 1 236 ? -1.744 16.448 7.967 1.00 92.12 236 TYR A O 1
ATOM 1805 N N . SER A 1 237 ? -1.715 14.265 8.491 1.00 90.88 237 SER A N 1
ATOM 1806 C CA . SER A 1 237 ? -0.324 13.970 8.153 1.00 90.88 237 SER A CA 1
ATOM 1807 C C . SER A 1 237 ? -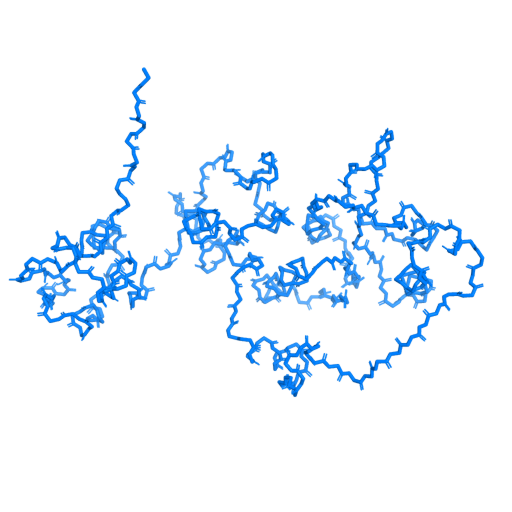0.233 12.565 7.557 1.00 90.88 237 SER A C 1
ATOM 1809 O O . SER A 1 237 ? -1.109 11.725 7.775 1.00 90.88 237 SER A O 1
ATOM 1811 N N . VAL A 1 238 ? 0.819 12.296 6.786 1.00 89.38 238 VAL A N 1
ATOM 1812 C CA . VAL A 1 238 ? 1.038 10.972 6.193 1.00 89.38 238 VAL A CA 1
ATOM 1813 C C . VAL A 1 238 ? 1.345 9.966 7.300 1.00 89.38 238 VAL A C 1
ATOM 1815 O O . VAL A 1 238 ? 2.303 10.136 8.048 1.00 89.38 238 VAL A O 1
ATOM 1818 N N . SER A 1 239 ? 0.543 8.903 7.379 1.00 90.06 239 SER A N 1
ATOM 1819 C CA . SER A 1 239 ? 0.741 7.809 8.331 1.00 90.06 239 SER A CA 1
ATOM 1820 C C . SER A 1 239 ? 1.240 6.539 7.630 1.00 90.06 239 SER A C 1
ATOM 1822 O O . SER A 1 239 ? 0.627 6.101 6.647 1.00 90.06 239 SER A O 1
ATOM 1824 N N . PRO A 1 240 ? 2.292 5.883 8.146 1.00 91.31 240 PRO A N 1
ATOM 1825 C CA . PRO A 1 240 ? 2.771 4.606 7.635 1.00 91.31 240 PRO A CA 1
ATOM 1826 C C . PRO A 1 240 ? 1.942 3.418 8.162 1.00 91.31 240 PRO A C 1
ATOM 1828 O O . PRO A 1 240 ? 2.502 2.425 8.620 1.00 91.31 240 PRO A O 1
ATOM 1831 N N . SER A 1 241 ? 0.604 3.498 8.121 1.00 89.69 241 SER A N 1
ATOM 1832 C CA . SER A 1 241 ? -0.284 2.535 8.801 1.00 89.69 241 SER A CA 1
ATOM 1833 C C . SER A 1 241 ? -0.087 1.075 8.372 1.00 89.69 241 SER A C 1
ATOM 1835 O O . SER A 1 241 ? -0.276 0.170 9.179 1.00 89.69 241 SER A O 1
ATOM 1837 N N . ILE A 1 242 ? 0.382 0.835 7.142 1.00 93.69 242 ILE A N 1
ATOM 1838 C CA . ILE A 1 242 ? 0.663 -0.512 6.619 1.00 93.69 242 ILE A CA 1
ATOM 1839 C C . ILE A 1 242 ? 1.813 -1.202 7.359 1.00 93.69 242 ILE A C 1
ATOM 1841 O O . ILE A 1 242 ? 1.885 -2.429 7.361 1.00 93.69 242 ILE A O 1
ATOM 1845 N N . MET A 1 243 ? 2.673 -0.455 8.059 1.00 92.62 243 MET A N 1
ATOM 1846 C CA . MET A 1 243 ? 3.645 -1.065 8.968 1.00 92.62 243 MET A CA 1
ATOM 1847 C C . MET A 1 243 ? 2.973 -1.908 10.053 1.00 92.62 243 MET A C 1
ATOM 1849 O O . MET A 1 243 ? 3.519 -2.947 10.404 1.00 92.62 243 MET A O 1
ATOM 1853 N N . GLY A 1 244 ? 1.777 -1.525 10.517 1.00 92.19 244 GLY A N 1
ATOM 1854 C CA . GLY A 1 244 ? 1.009 -2.328 11.470 1.00 92.19 244 GLY A CA 1
ATOM 1855 C C . GLY A 1 244 ? 0.630 -3.701 10.911 1.00 92.19 244 GLY A C 1
ATOM 1856 O O . GLY A 1 244 ? 0.637 -4.679 11.645 1.00 92.19 244 GL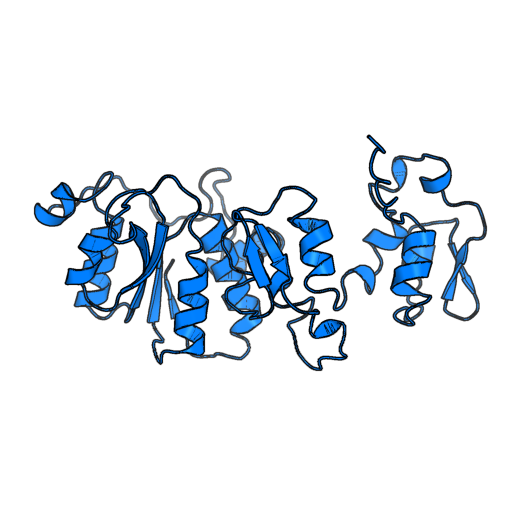Y A O 1
ATOM 1857 N N . LEU A 1 245 ? 0.389 -3.811 9.599 1.00 90.62 245 LEU A N 1
ATOM 1858 C CA . LEU A 1 245 ? 0.118 -5.104 8.963 1.00 90.62 245 LEU A CA 1
ATOM 1859 C C . LEU A 1 245 ? 1.381 -5.965 8.881 1.00 90.62 245 LEU A C 1
ATOM 1861 O O . LEU A 1 245 ? 1.322 -7.170 9.103 1.00 90.62 245 LEU A O 1
ATOM 1865 N N . GLY A 1 246 ? 2.530 -5.339 8.609 1.00 89.44 246 GLY A N 1
ATOM 1866 C CA . GLY A 1 246 ? 3.827 -6.008 8.694 1.00 89.44 246 GLY A CA 1
ATOM 1867 C C . GLY A 1 246 ? 4.128 -6.524 10.101 1.00 89.44 246 GLY A C 1
ATOM 1868 O O . GLY A 1 246 ? 4.618 -7.641 10.231 1.00 89.44 246 GLY A O 1
A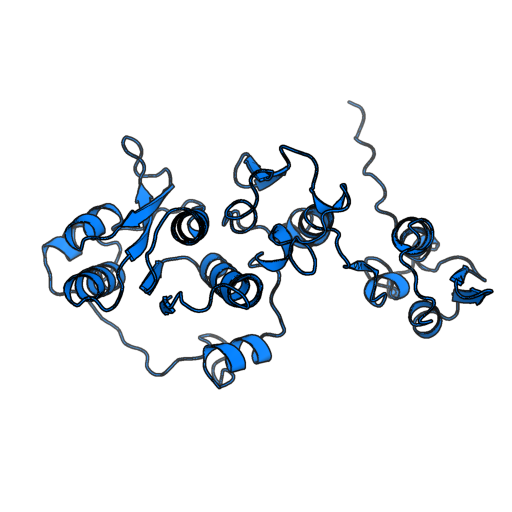TOM 1869 N N . GLU A 1 247 ? 3.803 -5.740 11.131 1.00 89.94 247 GLU A N 1
ATOM 1870 C CA . GLU A 1 247 ? 3.949 -6.127 12.539 1.00 89.94 247 GLU A CA 1
ATOM 1871 C C . GLU A 1 247 ? 3.079 -7.338 12.879 1.00 89.94 247 GLU A C 1
ATOM 1873 O O . GLU A 1 247 ? 3.598 -8.336 13.372 1.00 89.94 247 GLU A O 1
ATOM 1878 N N . VAL A 1 248 ? 1.785 -7.286 12.541 1.00 90.38 248 VAL A N 1
ATOM 1879 C CA . VAL A 1 248 ? 0.852 -8.401 12.759 1.00 90.38 248 VAL A CA 1
ATOM 1880 C C . VAL A 1 248 ? 1.365 -9.681 12.105 1.00 90.38 248 VAL A C 1
ATOM 1882 O O . VAL A 1 248 ? 1.544 -10.686 12.777 1.00 90.38 248 VAL A O 1
ATOM 1885 N N . ILE A 1 249 ? 1.680 -9.632 10.809 1.00 86.75 249 ILE A N 1
ATOM 1886 C CA . ILE A 1 249 ? 2.071 -10.827 10.046 1.00 86.75 249 ILE A CA 1
ATOM 1887 C C . ILE A 1 249 ? 3.375 -11.452 10.563 1.00 86.75 249 ILE A C 1
ATOM 1889 O O . ILE A 1 249 ? 3.576 -12.656 10.429 1.00 86.75 249 ILE A O 1
ATOM 1893 N N . LYS A 1 250 ? 4.303 -10.644 11.085 1.00 86.19 250 LYS A N 1
ATOM 1894 C CA . LYS A 1 250 ? 5.635 -11.122 11.484 1.00 86.19 250 LYS A CA 1
ATOM 1895 C C . LYS A 1 250 ? 5.718 -11.540 12.944 1.00 86.19 250 LYS A C 1
ATOM 1897 O O . LYS A 1 250 ? 6.506 -12.428 13.258 1.00 86.19 250 LYS A O 1
ATOM 1902 N N . ASN A 1 251 ? 4.985 -10.853 13.816 1.00 89.38 251 ASN A N 1
ATOM 1903 C CA . ASN A 1 251 ? 5.253 -10.856 15.251 1.00 89.38 251 ASN A CA 1
ATOM 1904 C C . ASN A 1 251 ? 4.030 -11.223 16.101 1.00 89.38 251 ASN A C 1
ATOM 1906 O O . ASN A 1 251 ? 4.149 -11.260 17.327 1.00 89.38 251 ASN A O 1
ATOM 1910 N N . THR A 1 252 ? 2.866 -11.479 15.498 1.00 89.62 252 THR A N 1
ATOM 1911 C CA . THR A 1 252 ? 1.660 -11.877 16.231 1.00 89.62 252 THR A CA 1
ATOM 1912 C C . THR A 1 252 ? 1.008 -13.112 15.612 1.00 89.62 252 THR A C 1
ATOM 1914 O O . THR A 1 252 ? 1.300 -13.494 14.485 1.00 89.62 252 THR A O 1
ATOM 1917 N N . GLU A 1 253 ? 0.111 -13.735 16.376 1.00 89.62 253 GLU A N 1
ATOM 1918 C CA . GLU A 1 253 ? -0.706 -14.880 15.944 1.00 89.62 253 GLU A CA 1
ATOM 1919 C C . GLU A 1 253 ? -2.131 -14.441 15.558 1.00 89.62 253 GLU A C 1
ATOM 1921 O O . GLU A 1 253 ? -3.056 -15.248 15.543 1.00 89.62 253 GLU A O 1
ATOM 1926 N N . LEU A 1 254 ? -2.346 -13.140 15.331 1.00 91.19 254 LEU A N 1
ATOM 1927 C CA . LEU A 1 254 ? -3.673 -12.610 15.033 1.00 91.19 254 LEU A CA 1
ATOM 1928 C C . LEU A 1 254 ? -4.060 -12.949 13.591 1.00 91.19 254 LEU A C 1
ATOM 1930 O O . LEU A 1 254 ? -3.315 -12.677 12.648 1.00 91.19 254 LEU A O 1
ATOM 1934 N N . THR A 1 255 ? -5.264 -13.483 13.429 1.00 89.88 255 THR A N 1
ATOM 1935 C CA . THR A 1 255 ? -5.775 -14.002 12.156 1.00 89.88 255 THR A CA 1
ATOM 1936 C C . THR A 1 255 ? -6.930 -13.176 11.616 1.00 89.88 255 THR A C 1
ATOM 1938 O O . THR A 1 255 ? -7.087 -13.072 10.407 1.00 89.88 255 THR A O 1
ATOM 1941 N N . LYS A 1 256 ? -7.718 -12.519 12.472 1.00 93.56 256 LYS A N 1
ATOM 1942 C CA . LYS A 1 256 ? -8.824 -11.651 12.036 1.00 93.56 256 LYS A CA 1
ATOM 1943 C C . LYS A 1 256 ? -8.504 -10.199 12.336 1.00 93.56 256 LYS A C 1
ATOM 1945 O O . LYS A 1 256 ? -8.524 -9.783 13.493 1.00 93.56 256 LYS A O 1
ATOM 1950 N N . ILE A 1 257 ? -8.218 -9.416 11.304 1.00 94.44 257 ILE A N 1
ATOM 1951 C CA . ILE A 1 257 ? -7.700 -8.055 11.448 1.00 94.44 257 ILE A CA 1
ATOM 1952 C C . ILE A 1 257 ? -8.609 -7.048 10.757 1.00 94.44 257 ILE A C 1
ATOM 1954 O O . ILE A 1 257 ? -8.944 -7.206 9.585 1.00 94.44 257 ILE A O 1
ATOM 1958 N N . ALA A 1 258 ? -8.945 -5.959 11.447 1.00 96.69 258 ALA A N 1
ATOM 1959 C CA . ALA A 1 258 ? -9.491 -4.773 10.793 1.00 96.69 258 ALA A CA 1
ATOM 1960 C C . ALA A 1 258 ? -8.373 -3.775 10.468 1.00 96.69 258 ALA A C 1
ATOM 1962 O O . ALA A 1 258 ? -7.490 -3.536 11.289 1.00 96.69 258 ALA A O 1
ATOM 1963 N N . VAL A 1 259 ? -8.410 -3.145 9.298 1.00 96.31 259 VAL A N 1
ATOM 1964 C CA . VAL A 1 259 ? -7.438 -2.119 8.898 1.00 96.31 259 VAL A CA 1
ATOM 1965 C C . VAL A 1 259 ? -8.174 -0.832 8.582 1.00 96.31 259 VAL A C 1
ATOM 1967 O O . VAL A 1 259 ? -8.973 -0.786 7.656 1.00 96.31 259 VAL A O 1
ATOM 1970 N N . VAL A 1 260 ? -7.851 0.242 9.301 1.00 96.19 260 VAL A N 1
ATOM 1971 C CA . VAL A 1 260 ? -8.343 1.583 8.980 1.00 96.19 260 VAL A CA 1
ATOM 1972 C C . VAL A 1 260 ? -7.259 2.372 8.273 1.00 96.19 260 VAL A C 1
ATOM 1974 O O . VAL A 1 260 ? -6.134 2.522 8.755 1.00 96.19 260 VAL A O 1
ATOM 1977 N N . GLY A 1 261 ? -7.617 2.935 7.125 1.00 94.50 261 GLY A N 1
ATOM 1978 C CA . GLY A 1 261 ? -6.711 3.785 6.384 1.00 94.50 261 GLY A CA 1
ATOM 1979 C C . GLY A 1 261 ? -7.362 4.525 5.229 1.00 94.50 261 GLY A C 1
ATOM 1980 O O . GLY A 1 261 ? -8.527 4.354 4.890 1.00 94.50 261 GLY A O 1
ATOM 1981 N N . THR A 1 262 ? -6.556 5.374 4.617 1.00 94.81 262 THR A N 1
ATOM 1982 C CA . THR A 1 262 ? -6.864 6.105 3.390 1.00 94.81 262 THR A CA 1
ATOM 1983 C C . THR A 1 262 ? -6.891 5.168 2.173 1.00 94.81 262 THR A C 1
ATOM 1985 O O . THR A 1 262 ? -6.359 4.054 2.229 1.00 94.81 262 THR A O 1
ATOM 1988 N N . PRO A 1 263 ? -7.435 5.604 1.019 1.00 92.94 263 PRO A N 1
ATOM 1989 C CA . PRO A 1 263 ? -7.560 4.744 -0.158 1.00 92.94 263 PRO A CA 1
ATOM 1990 C C . PRO A 1 263 ? -6.248 4.101 -0.628 1.00 92.94 263 PRO A C 1
ATOM 1992 O O . PRO A 1 263 ? -6.253 2.959 -1.079 1.00 92.94 263 PRO A O 1
ATOM 1995 N N . CYS A 1 264 ? -5.105 4.788 -0.514 1.00 92.38 264 CYS A N 1
ATOM 1996 C CA . CYS A 1 264 ? -3.815 4.202 -0.882 1.00 92.38 264 CYS A CA 1
ATOM 1997 C C . CYS A 1 264 ? -3.394 3.078 0.080 1.00 92.38 264 CYS A C 1
ATOM 1999 O O . CYS A 1 264 ? -2.861 2.066 -0.364 1.00 92.38 264 CYS A O 1
ATOM 2001 N N . GLN A 1 265 ? -3.686 3.199 1.373 1.00 94.56 265 GLN A N 1
ATOM 2002 C CA . GLN A 1 265 ? -3.417 2.155 2.362 1.00 94.56 265 GLN A CA 1
ATOM 2003 C C . GLN A 1 265 ? -4.318 0.931 2.120 1.00 94.56 265 GLN A C 1
ATOM 2005 O O . GLN A 1 265 ? -3.839 -0.201 2.149 1.00 94.56 265 GLN A O 1
ATOM 2010 N N . MET A 1 266 ? -5.590 1.134 1.761 1.00 93.94 266 MET A N 1
ATOM 2011 C CA . MET A 1 266 ? -6.486 0.023 1.405 1.00 93.94 266 MET A CA 1
ATOM 2012 C C . MET A 1 266 ? -5.996 -0.718 0.156 1.00 93.94 266 MET A C 1
ATOM 2014 O O . MET A 1 266 ? -5.925 -1.943 0.147 1.00 93.94 266 MET A O 1
ATOM 2018 N N . LYS A 1 267 ? -5.550 0.014 -0.872 1.00 92.00 267 LYS A N 1
ATOM 2019 C CA . LYS A 1 267 ? -4.935 -0.571 -2.077 1.00 92.00 267 LYS A CA 1
ATOM 2020 C C . LYS A 1 267 ? -3.685 -1.396 -1.758 1.00 92.00 267 LYS A C 1
ATOM 2022 O O . LYS A 1 267 ? -3.581 -2.531 -2.210 1.00 92.00 267 LYS A O 1
ATOM 2027 N N . ALA A 1 268 ? -2.769 -0.859 -0.946 1.00 92.94 268 ALA A N 1
ATOM 2028 C CA . ALA A 1 268 ? -1.588 -1.600 -0.496 1.00 92.94 268 ALA A CA 1
ATOM 2029 C C . ALA A 1 268 ? -1.971 -2.876 0.266 1.00 92.94 268 ALA A C 1
ATOM 2031 O O . ALA A 1 268 ? -1.397 -3.930 0.016 1.00 92.94 268 ALA A O 1
ATOM 2032 N N . THR A 1 269 ? -2.973 -2.794 1.146 1.00 92.19 269 THR A N 1
ATOM 2033 C CA . THR A 1 269 ? -3.490 -3.945 1.901 1.00 92.19 269 THR A CA 1
ATOM 2034 C C . THR A 1 269 ? -3.966 -5.047 0.957 1.00 92.19 269 THR A C 1
ATOM 2036 O O . THR A 1 269 ? -3.555 -6.192 1.101 1.00 92.19 269 THR A O 1
ATOM 2039 N N . ARG A 1 270 ? -4.751 -4.711 -0.075 1.00 89.25 270 ARG A N 1
ATOM 2040 C CA . ARG A 1 270 ? -5.232 -5.696 -1.060 1.00 89.25 270 ARG A CA 1
ATOM 2041 C C . ARG A 1 270 ? -4.103 -6.286 -1.914 1.00 89.25 270 ARG A C 1
ATOM 2043 O O . ARG A 1 270 ? -4.115 -7.485 -2.177 1.00 89.25 270 ARG A O 1
ATOM 2050 N N . ASN A 1 271 ? -3.089 -5.497 -2.270 1.00 88.75 271 ASN A N 1
ATOM 2051 C CA . ASN A 1 271 ? -1.893 -6.015 -2.945 1.00 88.75 271 ASN A CA 1
ATOM 2052 C C . ASN A 1 271 ? -1.085 -6.967 -2.056 1.00 88.75 271 ASN A C 1
ATOM 2054 O O . ASN A 1 271 ? -0.582 -7.984 -2.527 1.00 88.75 271 ASN A O 1
ATOM 2058 N N . ILE A 1 272 ? -0.961 -6.655 -0.766 1.00 89.25 272 ILE A N 1
ATOM 2059 C CA . ILE A 1 272 ? -0.330 -7.540 0.217 1.00 89.25 272 ILE A CA 1
ATOM 2060 C C . ILE A 1 272 ? -1.089 -8.863 0.288 1.00 89.25 272 ILE A C 1
ATOM 2062 O O . ILE A 1 272 ? -0.458 -9.912 0.182 1.00 89.25 272 ILE A O 1
ATOM 2066 N N . GLN A 1 273 ? -2.422 -8.830 0.366 1.00 84.81 273 GLN A N 1
ATOM 2067 C CA . GLN A 1 273 ? -3.223 -10.055 0.349 1.00 84.81 273 GLN A CA 1
ATOM 2068 C C . GLN A 1 273 ? -2.977 -10.889 -0.914 1.00 84.81 273 GLN A C 1
ATOM 2070 O O . GLN A 1 273 ? -2.718 -12.082 -0.819 1.00 84.81 273 GLN A O 1
ATOM 2075 N N . GLU A 1 274 ? -2.967 -10.274 -2.097 1.00 81.88 274 GLU A N 1
ATOM 2076 C CA . GLU A 1 274 ? -2.720 -10.997 -3.352 1.00 81.88 274 GLU A CA 1
ATOM 2077 C C . GLU A 1 274 ? -1.328 -11.648 -3.410 1.00 81.88 274 GLU A C 1
ATOM 2079 O O . GLU A 1 274 ? -1.177 -12.785 -3.865 1.00 81.88 274 GLU A O 1
ATOM 2084 N N . HIS A 1 275 ? -0.297 -10.911 -2.994 1.00 79.75 275 HIS A N 1
ATOM 2085 C CA . HIS A 1 275 ? 1.093 -11.289 -3.245 1.00 79.75 275 HIS A CA 1
ATOM 2086 C C . HIS A 1 275 ? 1.744 -12.065 -2.094 1.00 79.75 275 HIS A C 1
ATOM 2088 O O . HIS A 1 275 ? 2.641 -12.869 -2.350 1.00 79.75 275 HIS A O 1
ATOM 2094 N N . LEU A 1 276 ? 1.307 -11.864 -0.846 1.00 74.69 276 LEU A N 1
ATOM 2095 C CA . LEU A 1 276 ? 1.802 -12.609 0.319 1.00 74.69 276 LEU A CA 1
ATOM 2096 C C . LEU A 1 276 ? 0.883 -13.771 0.713 1.00 74.69 276 LEU A C 1
ATOM 2098 O O . LEU A 1 276 ? 1.390 -14.831 1.083 1.00 74.69 276 LEU A O 1
ATOM 2102 N N . PHE A 1 277 ? -0.443 -13.637 0.603 1.00 65.00 277 PHE A N 1
ATOM 2103 C CA . PHE A 1 277 ? -1.365 -14.636 1.169 1.00 65.00 277 PHE A CA 1
ATOM 2104 C C . PHE A 1 277 ? -1.635 -15.849 0.277 1.00 65.00 277 PHE A C 1
ATOM 2106 O O . PHE A 1 277 ? -2.321 -16.771 0.694 1.00 65.00 277 PHE A O 1
ATOM 2113 N N . LYS A 1 278 ? -0.949 -15.975 -0.867 1.00 53.91 278 LYS A N 1
ATOM 2114 C CA . LYS A 1 278 ? -0.784 -17.285 -1.531 1.00 53.91 278 LYS A CA 1
ATOM 2115 C C . LYS A 1 278 ? 0.013 -18.293 -0.678 1.00 53.91 278 LYS A C 1
ATOM 2117 O O . LYS A 1 278 ? 0.119 -19.450 -1.068 1.00 53.91 278 LYS A O 1
ATOM 2122 N N . LYS A 1 279 ? 0.613 -17.858 0.444 1.00 44.72 279 LYS A N 1
ATOM 2123 C CA . LYS A 1 279 ? 1.368 -18.695 1.400 1.00 44.72 279 LYS A CA 1
ATOM 2124 C C . LYS A 1 279 ? 0.994 -18.499 2.879 1.00 44.72 279 LYS A C 1
ATOM 2126 O O . LYS A 1 279 ? 1.530 -19.220 3.712 1.00 44.72 279 LYS A O 1
ATOM 2131 N N . ALA A 1 280 ? 0.134 -17.536 3.206 1.00 53.03 280 ALA A N 1
ATOM 2132 C CA . ALA A 1 280 ? -0.348 -17.289 4.566 1.00 53.03 280 ALA A CA 1
ATOM 2133 C C . ALA A 1 280 ? -1.865 -17.500 4.543 1.00 53.03 280 ALA A C 1
ATOM 2135 O O . ALA A 1 280 ? -2.620 -16.558 4.325 1.00 53.03 280 ALA A O 1
ATOM 2136 N N . GLU A 1 281 ? -2.292 -18.760 4.619 1.00 52.50 281 GLU A N 1
ATOM 2137 C CA . GLU A 1 281 ? -3.673 -19.174 4.327 1.00 52.50 281 GLU A CA 1
ATOM 2138 C C . GLU A 1 281 ? -4.715 -18.689 5.357 1.00 52.50 281 GLU A C 1
ATOM 2140 O O . GLU A 1 281 ? -5.905 -18.879 5.132 1.00 52.50 281 GLU A O 1
ATOM 2145 N N . ASP A 1 282 ? -4.315 -17.981 6.420 1.00 66.88 282 ASP A N 1
ATOM 2146 C CA . ASP A 1 282 ? -5.159 -17.831 7.612 1.00 66.88 282 ASP A CA 1
ATOM 2147 C C . ASP A 1 282 ? -5.398 -16.386 8.095 1.00 66.88 282 ASP A C 1
ATOM 2149 O O . ASP A 1 282 ? -5.846 -16.214 9.223 1.00 66.88 282 ASP A O 1
ATOM 2153 N N . ILE A 1 283 ? -5.135 -15.332 7.300 1.00 78.12 283 ILE A N 1
ATOM 2154 C CA . ILE A 1 283 ? -5.442 -13.946 7.729 1.00 78.12 283 ILE A CA 1
ATOM 2155 C C . ILE A 1 283 ? -6.664 -13.370 7.000 1.00 78.12 283 ILE A C 1
ATOM 2157 O O . ILE A 1 283 ? -6.598 -12.989 5.827 1.00 78.12 283 ILE A O 1
ATOM 2161 N N . ASP A 1 284 ? -7.764 -13.232 7.738 1.00 86.81 284 ASP A N 1
ATOM 2162 C CA . ASP A 1 284 ? -8.972 -12.516 7.341 1.00 86.81 284 ASP A CA 1
ATOM 2163 C C . ASP A 1 284 ? -8.809 -11.010 7.601 1.00 86.81 284 ASP A C 1
ATOM 2165 O O . ASP A 1 284 ? -8.600 -10.575 8.736 1.00 86.81 284 ASP A O 1
ATOM 2169 N N . ILE A 1 285 ? -8.890 -10.202 6.538 1.00 88.00 285 ILE A N 1
ATOM 2170 C CA . ILE A 1 285 ? -8.750 -8.745 6.624 1.00 88.00 285 ILE A CA 1
ATOM 2171 C C . ILE A 1 285 ? -10.055 -8.049 6.255 1.00 88.00 285 ILE A C 1
ATOM 2173 O O . ILE A 1 285 ? -10.485 -8.047 5.094 1.00 88.00 285 ILE A O 1
ATOM 2177 N N . THR A 1 286 ? -10.590 -7.324 7.235 1.00 89.81 286 THR A N 1
ATOM 2178 C CA . THR A 1 286 ? -11.663 -6.344 7.064 1.00 89.81 286 THR A CA 1
ATOM 2179 C C . THR A 1 286 ? -11.060 -4.951 6.861 1.00 89.81 286 THR A C 1
ATOM 2181 O O . THR A 1 286 ? -10.187 -4.532 7.615 1.00 89.81 286 THR A O 1
ATOM 2184 N N . THR A 1 287 ? -11.506 -4.226 5.835 1.00 84.94 287 THR A N 1
ATOM 2185 C CA . THR A 1 287 ? -11.051 -2.858 5.510 1.00 84.94 287 THR A CA 1
ATOM 2186 C C . THR A 1 287 ? -12.226 -1.908 5.417 1.00 84.94 287 THR A C 1
ATOM 2188 O O . THR A 1 287 ? -13.211 -2.342 4.774 1.00 84.94 287 THR A O 1
#